Protein AF-A0A382FCF3-F1 (afdb_monomer)

Organism: NCBI:txid408172

Structure (mmCIF, N/CA/C/O backbone):
data_AF-A0A382FCF3-F1
#
_entry.id   AF-A0A382FCF3-F1
#
loop_
_atom_site.group_PDB
_atom_site.id
_atom_site.type_symbol
_atom_site.label_atom_id
_atom_site.label_alt_id
_atom_site.label_comp_id
_atom_site.label_asym_id
_atom_site.label_entity_id
_atom_site.label_seq_id
_atom_site.pdbx_PDB_ins_code
_atom_site.Cartn_x
_atom_site.Cartn_y
_atom_site.Cartn_z
_atom_site.occupancy
_atom_site.B_iso_or_equiv
_atom_site.auth_seq_id
_atom_site.auth_comp_id
_atom_site.auth_asym_id
_atom_site.auth_atom_id
_atom_site.pdbx_PDB_model_num
ATOM 1 N N . MET A 1 1 ? -33.366 6.575 -4.248 1.00 79.56 1 MET A N 1
ATOM 2 C CA . MET A 1 1 ? -32.231 7.517 -4.202 1.00 79.56 1 MET A CA 1
ATOM 3 C C . MET A 1 1 ? -31.057 6.752 -3.617 1.00 79.56 1 MET A C 1
ATOM 5 O O . MET A 1 1 ? -31.204 6.304 -2.487 1.00 79.56 1 MET A O 1
ATOM 9 N N . PRO A 1 2 ? -29.982 6.486 -4.374 1.00 85.69 2 PRO A N 1
ATOM 10 C CA . PRO A 1 2 ? -28.781 5.884 -3.804 1.00 85.69 2 PRO A CA 1
ATOM 11 C C . PRO A 1 2 ? -28.060 6.911 -2.919 1.00 85.69 2 PRO A C 1
ATOM 13 O O . PRO A 1 2 ? -27.990 8.086 -3.274 1.00 85.69 2 PRO A O 1
ATOM 16 N N . ALA A 1 3 ? -27.558 6.468 -1.769 1.00 87.44 3 ALA A N 1
ATOM 17 C CA . ALA A 1 3 ? -26.743 7.254 -0.849 1.00 87.44 3 ALA A CA 1
ATOM 18 C C . ALA A 1 3 ? -25.563 6.392 -0.387 1.00 87.44 3 ALA A C 1
ATOM 20 O O . ALA A 1 3 ? -25.711 5.176 -0.267 1.00 87.44 3 ALA A O 1
ATOM 21 N N . ILE A 1 4 ? -24.413 7.016 -0.138 1.00 87.06 4 ILE A N 1
ATOM 22 C CA . ILE A 1 4 ? -23.194 6.337 0.308 1.00 87.06 4 ILE A CA 1
ATOM 23 C C . ILE A 1 4 ? -22.686 6.976 1.597 1.00 87.06 4 ILE A C 1
ATOM 25 O O . ILE A 1 4 ? -22.702 8.199 1.744 1.00 87.06 4 ILE A O 1
ATOM 29 N N . ILE A 1 5 ? -22.229 6.140 2.526 1.00 87.31 5 ILE A N 1
ATOM 30 C CA . ILE A 1 5 ? -21.481 6.569 3.706 1.00 87.31 5 ILE A CA 1
ATOM 31 C C . ILE A 1 5 ? -20.014 6.268 3.424 1.00 87.31 5 ILE A C 1
ATOM 33 O O . ILE A 1 5 ? -19.604 5.110 3.434 1.00 87.31 5 ILE A O 1
ATOM 37 N N . THR A 1 6 ? -19.240 7.314 3.145 1.00 90.38 6 THR A N 1
ATOM 38 C CA . THR A 1 6 ? -17.832 7.183 2.761 1.00 90.38 6 THR A CA 1
ATOM 39 C C . THR A 1 6 ? -16.968 6.744 3.941 1.00 90.38 6 THR A C 1
ATOM 41 O O . THR A 1 6 ? -17.252 7.067 5.098 1.00 90.38 6 THR A O 1
ATOM 44 N N . ASN A 1 7 ? -15.854 6.067 3.651 1.00 88.06 7 ASN A N 1
ATOM 45 C CA . ASN A 1 7 ? -14.868 5.703 4.672 1.00 88.06 7 ASN A CA 1
ATOM 46 C C . ASN A 1 7 ? -14.329 6.936 5.414 1.00 88.06 7 ASN A C 1
ATOM 48 O O . ASN A 1 7 ? -14.195 6.895 6.633 1.00 88.06 7 ASN A O 1
ATOM 52 N N . GLY A 1 8 ? -14.140 8.061 4.714 1.00 89.81 8 GLY A N 1
ATOM 53 C CA . GLY A 1 8 ? -13.730 9.327 5.333 1.00 89.81 8 GLY A CA 1
ATOM 54 C C . GLY A 1 8 ? -14.728 9.862 6.368 1.00 89.81 8 GLY A C 1
ATOM 55 O O . GLY A 1 8 ? -14.328 10.425 7.382 1.00 89.81 8 GLY A O 1
ATOM 56 N N . PHE A 1 9 ? -16.034 9.646 6.170 1.00 92.31 9 PHE A N 1
ATOM 57 C CA . PHE A 1 9 ? -17.030 10.005 7.183 1.00 92.31 9 PHE A CA 1
ATOM 58 C C . PHE A 1 9 ? -16.973 9.072 8.401 1.00 92.31 9 PHE A C 1
ATOM 60 O O . PHE A 1 9 ? -17.150 9.522 9.534 1.00 92.31 9 PHE A O 1
ATOM 67 N N . ARG A 1 10 ? -16.690 7.777 8.192 1.00 91.50 10 ARG A N 1
ATOM 68 C CA . ARG A 1 10 ? -16.511 6.808 9.287 1.00 91.50 10 ARG A CA 1
ATOM 69 C C . ARG A 1 10 ? -15.300 7.171 10.154 1.00 91.50 10 ARG A C 1
ATOM 71 O O . ARG A 1 10 ? -15.442 7.220 11.374 1.00 91.50 10 ARG A O 1
ATOM 78 N N . THR A 1 11 ? -14.153 7.487 9.545 1.00 91.81 11 THR A N 1
ATOM 79 C CA . THR A 1 11 ? -12.947 7.910 10.281 1.00 91.81 11 THR A CA 1
ATOM 80 C C . THR A 1 11 ? -13.169 9.234 11.007 1.00 91.81 11 THR A C 1
ATOM 82 O O . THR A 1 11 ? -12.885 9.320 12.194 1.00 91.81 11 THR A O 1
ATOM 85 N N . TYR A 1 12 ? -13.810 10.216 10.361 1.00 94.31 12 TYR A N 1
ATOM 86 C CA . TYR A 1 12 ? -14.160 11.491 10.998 1.00 94.31 12 TYR A CA 1
ATOM 87 C C . TYR A 1 12 ? -15.020 11.316 12.262 1.00 94.31 12 TYR A C 1
ATOM 89 O O . TYR A 1 12 ? -14.784 11.957 13.288 1.00 94.31 12 TYR A O 1
ATOM 97 N N . ASN A 1 13 ? -16.018 10.428 12.224 1.00 94.88 13 ASN A N 1
ATOM 98 C CA . ASN A 1 13 ? -16.840 10.145 13.401 1.00 94.88 13 ASN A CA 1
ATOM 99 C C . ASN A 1 13 ? -16.053 9.432 14.504 1.00 94.88 13 ASN A C 1
ATOM 101 O O . ASN A 1 13 ? -16.273 9.723 15.680 1.00 94.88 13 ASN A O 1
ATOM 105 N N . ALA A 1 14 ? -15.140 8.528 14.141 1.00 93.38 14 ALA A N 1
ATOM 106 C CA . ALA A 1 14 ? -14.266 7.876 15.106 1.00 93.38 14 ALA A CA 1
ATOM 107 C C . ALA A 1 14 ? -13.365 8.905 15.811 1.00 93.38 14 ALA A C 1
ATOM 109 O O . ALA A 1 14 ? -13.269 8.880 17.040 1.00 93.38 14 ALA A O 1
ATOM 110 N N . ASP A 1 15 ? -12.753 9.827 15.060 1.00 94.44 15 ASP A N 1
ATOM 111 C CA . ASP A 1 15 ? -11.881 10.878 15.602 1.00 94.44 15 ASP A CA 1
ATOM 112 C C . ASP A 1 15 ? -12.649 11.768 16.587 1.00 94.44 15 ASP A C 1
ATOM 114 O O . ASP A 1 15 ? -12.207 12.013 17.713 1.00 94.44 15 ASP A O 1
ATOM 118 N N . ASN A 1 16 ? -13.858 12.194 16.203 1.00 95.19 16 ASN A N 1
ATOM 119 C CA . ASN A 1 16 ? -14.736 12.973 17.076 1.00 95.19 16 ASN A CA 1
ATOM 120 C C . ASN A 1 16 ? -15.138 12.201 18.338 1.00 95.19 16 ASN A C 1
ATOM 122 O O . ASN A 1 16 ? -15.214 12.787 19.420 1.00 95.19 16 ASN A O 1
ATOM 126 N N . PHE A 1 17 ? -15.395 10.895 18.222 1.00 94.81 17 PHE A N 1
ATOM 127 C CA . PHE A 1 17 ? -15.745 10.069 19.371 1.00 94.81 17 PHE A CA 1
ATOM 128 C C . PHE A 1 17 ? -14.596 10.001 20.380 1.00 94.81 17 PHE A C 1
ATOM 130 O O . PHE A 1 17 ? -14.836 10.249 21.562 1.00 94.81 17 PHE A O 1
ATOM 137 N N . ILE A 1 18 ? -13.353 9.766 19.942 1.00 94.31 18 ILE A N 1
ATOM 138 C CA . ILE A 1 18 ? -12.183 9.810 20.838 1.00 94.31 18 ILE A CA 1
ATOM 139 C C . ILE A 1 18 ? -11.989 11.217 21.409 1.00 94.31 18 ILE A C 1
ATOM 141 O O . ILE A 1 18 ? -11.801 11.368 22.619 1.00 94.31 18 ILE A O 1
ATOM 145 N N . GLY A 1 19 ? -12.117 12.257 20.580 1.00 93.44 19 GLY A N 1
ATOM 146 C CA . GLY A 1 19 ? -12.048 13.650 21.023 1.00 93.44 19 GLY A CA 1
ATOM 147 C C . GLY A 1 19 ? -13.047 13.978 22.138 1.00 93.44 19 GLY A C 1
ATOM 148 O O . GLY A 1 19 ? -12.730 14.737 23.056 1.00 93.44 19 GLY A O 1
ATOM 149 N N . SER A 1 20 ? -14.220 13.340 22.135 1.00 95.81 20 SER A N 1
ATOM 150 C CA . SER A 1 20 ? -15.241 13.545 23.162 1.00 95.81 20 SER A CA 1
ATOM 151 C C . SER A 1 20 ? -14.805 13.112 24.569 1.00 95.81 20 SER A C 1
ATOM 153 O O . SER A 1 20 ? -15.301 13.674 25.542 1.00 95.81 20 SER A O 1
ATOM 155 N N . PHE A 1 21 ? -13.836 12.198 24.720 1.00 95.25 21 PHE A N 1
ATOM 156 C CA . PHE A 1 21 ? -13.295 11.813 26.036 1.00 95.25 21 PHE A CA 1
ATOM 157 C C . PHE A 1 21 ? -12.454 12.923 26.683 1.00 95.25 21 PHE A C 1
ATOM 159 O O . PHE A 1 21 ? -12.237 12.906 27.895 1.00 95.25 21 PHE A O 1
ATOM 166 N N . ALA A 1 22 ? -11.979 13.901 25.903 1.00 92.06 22 ALA A N 1
ATOM 167 C CA . ALA A 1 22 ? -11.265 15.058 26.438 1.00 92.06 22 ALA A CA 1
ATOM 168 C C . ALA A 1 22 ? -12.221 16.107 27.032 1.00 92.06 22 ALA A C 1
ATOM 170 O O . ALA A 1 22 ? -11.854 16.818 27.970 1.00 92.06 22 ALA A O 1
ATOM 171 N N . THR A 1 23 ? -13.448 16.202 26.509 1.00 94.38 23 THR A N 1
ATOM 172 C CA . THR A 1 23 ? -14.439 17.213 26.914 1.00 94.38 23 THR A CA 1
ATOM 173 C C . THR A 1 23 ? -15.508 16.653 27.848 1.00 94.38 23 THR A C 1
ATOM 175 O O . THR A 1 23 ? -15.937 17.335 28.778 1.00 94.38 23 THR A O 1
ATOM 178 N N . ASN A 1 24 ? -15.924 15.406 27.630 1.00 95.50 24 ASN A N 1
ATOM 179 C CA . ASN A 1 24 ? -16.979 14.732 28.375 1.00 95.50 24 ASN A CA 1
ATOM 180 C C . ASN A 1 24 ? -16.386 13.796 29.431 1.00 95.50 24 ASN A C 1
ATOM 182 O O . ASN A 1 24 ? -15.273 13.288 29.303 1.00 95.50 24 ASN A O 1
ATOM 186 N N . LYS A 1 25 ? -17.150 13.534 30.495 1.00 94.75 25 LYS A N 1
ATOM 187 C CA . LYS A 1 25 ? -16.788 12.530 31.500 1.00 94.75 25 LYS A CA 1
ATOM 188 C C . LYS A 1 25 ? -17.480 11.215 31.162 1.00 94.75 25 LYS A C 1
ATOM 190 O O . LYS A 1 25 ? -18.662 11.045 31.438 1.00 94.75 25 LYS A O 1
ATOM 195 N N . MET A 1 26 ? -16.726 10.315 30.541 1.00 95.44 26 MET A N 1
ATOM 196 C CA . MET A 1 26 ? -17.191 8.992 30.127 1.00 95.44 26 MET A CA 1
ATOM 197 C C . MET A 1 26 ? -16.827 7.961 31.198 1.00 95.44 26 MET A C 1
ATOM 199 O O . MET A 1 26 ? -15.659 7.842 31.563 1.00 95.44 26 MET A O 1
ATOM 203 N N . TYR A 1 27 ? -17.806 7.212 31.705 1.00 95.31 27 TYR A N 1
ATOM 204 C CA . TYR A 1 27 ? -17.594 6.215 32.757 1.00 95.31 27 TYR A CA 1
ATOM 205 C C . TYR A 1 27 ? -17.974 4.817 32.273 1.00 95.31 27 TYR A C 1
ATOM 207 O O . TYR A 1 27 ? -19.020 4.642 31.652 1.00 95.31 27 TYR A O 1
ATOM 215 N N . LEU A 1 28 ? -17.160 3.817 32.617 1.00 95.44 28 LEU A N 1
ATOM 216 C CA . LEU A 1 28 ? -17.564 2.412 32.575 1.00 95.44 28 LEU A CA 1
ATOM 217 C C . LEU A 1 28 ? -18.143 2.035 33.935 1.00 95.44 28 LEU A C 1
ATOM 219 O O . LEU A 1 28 ? -17.479 2.210 34.959 1.00 95.44 28 LEU A O 1
ATOM 223 N N . MET A 1 29 ? -19.362 1.513 33.939 1.00 94.81 29 MET A N 1
ATOM 224 C CA . MET A 1 29 ? -20.065 1.109 35.152 1.00 94.81 29 MET A CA 1
ATOM 225 C C . MET A 1 29 ? -20.142 -0.412 35.225 1.00 94.81 29 MET A C 1
ATOM 227 O O . MET A 1 29 ? -20.389 -1.075 34.220 1.00 94.81 29 MET A O 1
ATOM 231 N N . ILE A 1 30 ? -19.948 -0.950 36.425 1.00 94.75 30 ILE A N 1
ATOM 232 C CA . ILE A 1 30 ? -20.275 -2.335 36.758 1.00 94.75 30 ILE A CA 1
ATOM 233 C C . ILE A 1 30 ? -21.343 -2.322 37.844 1.00 94.75 30 ILE A C 1
ATOM 235 O O . ILE A 1 30 ? -21.344 -1.468 38.736 1.00 94.75 30 ILE A O 1
ATOM 239 N N . GLY A 1 31 ? -22.266 -3.265 37.765 1.00 92.31 31 GLY A N 1
ATOM 240 C CA . GLY A 1 31 ? -23.407 -3.333 38.660 1.00 92.31 31 GLY A CA 1
ATOM 241 C C . GLY A 1 31 ? -23.976 -4.734 38.729 1.00 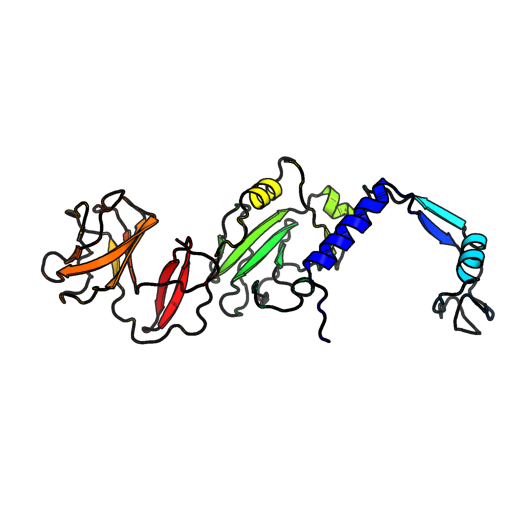92.31 31 GLY A C 1
ATOM 242 O O . GLY A 1 31 ? -23.376 -5.670 38.201 1.00 92.31 31 GLY A O 1
ATOM 243 N N . LYS A 1 32 ? -25.144 -4.831 39.362 1.00 87.75 32 LYS A N 1
ATOM 244 C CA . LYS A 1 32 ? -25.901 -6.061 39.588 1.00 87.75 32 LYS A CA 1
ATOM 245 C C . LYS A 1 32 ? -25.119 -7.090 40.416 1.00 87.75 32 LYS A C 1
ATOM 247 O O . LYS A 1 32 ? -24.421 -7.950 39.892 1.00 87.75 32 LYS A O 1
ATOM 252 N N . ALA A 1 33 ? -25.271 -6.987 41.737 1.00 89.19 33 ALA A N 1
ATOM 253 C CA . ALA A 1 33 ? -24.687 -7.928 42.699 1.00 89.19 33 ALA A CA 1
ATOM 254 C C . ALA A 1 33 ? -25.541 -9.192 42.894 1.00 89.19 33 ALA A C 1
ATOM 256 O O . ALA A 1 33 ? -25.017 -10.234 43.284 1.00 89.19 33 ALA A O 1
ATOM 257 N N . ASP A 1 34 ? -26.846 -9.094 42.639 1.00 89.00 34 ASP A N 1
ATOM 258 C CA . ASP A 1 34 ? -27.792 -10.182 42.861 1.00 89.00 34 ASP A CA 1
ATOM 259 C C . ASP A 1 34 ? -27.886 -11.117 41.656 1.00 89.00 34 ASP A C 1
ATOM 261 O O . ASP A 1 34 ? -27.832 -10.676 40.499 1.00 89.00 34 ASP A O 1
ATOM 265 N N . ALA A 1 35 ? -28.127 -12.397 41.949 1.00 89.12 35 ALA A N 1
ATOM 266 C CA . ALA A 1 35 ? -28.317 -13.445 40.955 1.00 89.12 35 ALA A CA 1
ATOM 267 C C . ALA A 1 35 ? -29.358 -13.057 39.895 1.00 89.12 35 ALA A C 1
ATOM 269 O O . ALA A 1 35 ? -30.363 -12.379 40.151 1.00 89.12 35 ALA A O 1
ATOM 270 N N . TRP A 1 36 ? -29.123 -13.509 38.672 1.00 88.44 36 TRP A N 1
ATOM 271 C CA . TRP A 1 36 ? -30.087 -13.403 37.592 1.00 88.44 36 TRP A CA 1
ATOM 272 C C . TRP A 1 36 ? -31.285 -14.294 37.927 1.00 88.44 36 TRP A C 1
ATOM 274 O O . TRP A 1 36 ? -31.162 -15.512 38.029 1.00 88.44 36 TRP A O 1
ATOM 284 N N . SER A 1 37 ? -32.442 -13.683 38.173 1.00 85.38 37 SER A N 1
ATOM 285 C CA . SER A 1 37 ? -33.673 -14.407 38.482 1.00 85.38 37 SER A CA 1
ATOM 286 C C . SER A 1 37 ? -34.895 -13.520 38.259 1.00 85.38 37 SER A C 1
ATOM 288 O O . SER A 1 37 ? -34.808 -12.299 38.370 1.00 85.38 37 SER A O 1
ATOM 290 N N . GLY A 1 38 ? -36.036 -14.149 37.964 1.00 79.50 38 GLY A N 1
ATOM 291 C CA . GLY A 1 38 ? -37.313 -13.461 37.766 1.00 79.50 38 GLY A CA 1
ATOM 292 C C . GLY A 1 38 ? -37.386 -12.617 36.488 1.00 79.50 38 GLY A C 1
ATOM 293 O O . GLY A 1 38 ? -36.382 -12.279 35.868 1.00 79.50 38 GLY A O 1
ATOM 294 N N . ALA A 1 39 ? -38.604 -12.283 36.068 1.00 74.75 39 ALA A N 1
ATOM 295 C CA . ALA A 1 39 ? -38.810 -11.402 34.924 1.00 74.75 39 ALA A CA 1
ATOM 296 C C . ALA A 1 39 ? -38.540 -9.940 35.327 1.00 74.75 39 ALA A C 1
ATOM 298 O O . ALA A 1 39 ? -39.319 -9.366 36.089 1.00 74.75 39 ALA A O 1
ATOM 299 N N . SER A 1 40 ? -37.494 -9.317 34.778 1.00 76.31 40 SER A N 1
ATOM 300 C CA . SER A 1 40 ? -37.265 -7.867 34.911 1.00 76.31 40 SER A CA 1
ATOM 301 C C . SER A 1 40 ? -37.842 -7.126 33.707 1.00 76.31 40 SER A C 1
ATOM 303 O O . SER A 1 40 ? -37.137 -6.783 32.752 1.00 76.31 40 SER A O 1
ATOM 305 N N . LEU A 1 41 ? -39.157 -6.891 33.752 1.00 76.00 41 LEU A N 1
ATOM 306 C CA . LEU A 1 41 ? -39.873 -6.133 32.725 1.00 76.00 41 LEU A CA 1
ATOM 307 C C . LEU A 1 41 ? -39.251 -4.738 32.564 1.00 76.00 41 LEU A C 1
ATOM 309 O O . LEU A 1 41 ? -39.146 -3.979 33.524 1.00 76.00 41 LEU A O 1
ATOM 313 N N . GLY A 1 42 ? -38.853 -4.403 31.336 1.00 81.94 42 GLY A N 1
ATOM 314 C CA . GLY A 1 42 ? -38.251 -3.111 30.998 1.00 81.94 42 GLY A CA 1
ATOM 315 C C . GLY A 1 42 ? -36.722 -3.094 30.981 1.00 81.94 42 GLY A C 1
ATOM 316 O O . GLY A 1 42 ? -36.157 -2.122 30.495 1.00 81.94 42 GLY A O 1
ATOM 317 N N . GLN A 1 43 ? -36.055 -4.155 31.435 1.00 84.56 43 GLN A N 1
ATOM 318 C CA . GLN A 1 43 ? -34.593 -4.271 31.400 1.00 84.56 43 GLN A CA 1
ATOM 319 C C . GLN A 1 43 ? -34.123 -5.373 30.446 1.00 84.56 43 GLN A C 1
ATOM 321 O O . GLN A 1 43 ? -33.130 -5.199 29.739 1.00 84.56 43 GLN A O 1
ATOM 326 N N . TYR A 1 44 ? -34.876 -6.476 30.391 1.00 87.56 44 TYR A N 1
ATOM 327 C CA . TYR A 1 44 ? -34.550 -7.664 29.608 1.00 87.56 44 TYR A CA 1
ATOM 328 C C . TYR A 1 44 ? -35.771 -8.211 28.865 1.00 87.56 44 TYR A C 1
ATOM 330 O O . TYR A 1 44 ? -36.911 -8.013 29.292 1.00 87.56 44 TYR A O 1
ATOM 338 N N . THR A 1 45 ? -35.534 -8.926 27.765 1.00 83.56 45 THR A N 1
ATOM 339 C CA . THR A 1 45 ? -36.582 -9.660 27.033 1.00 83.56 45 THR A CA 1
ATOM 340 C C . THR A 1 45 ? -37.066 -10.917 27.761 1.00 83.56 45 THR A C 1
ATOM 342 O O . THR A 1 45 ? -38.203 -11.351 27.580 1.00 83.56 45 THR A O 1
ATOM 345 N N . GLU A 1 46 ? -36.204 -11.533 28.562 1.00 82.69 46 GLU A N 1
ATOM 346 C CA . GLU A 1 46 ? -36.384 -12.871 29.102 1.00 82.69 46 GLU A CA 1
ATOM 347 C C . GLU A 1 46 ? -37.172 -12.858 30.420 1.00 82.69 46 GLU A C 1
ATOM 349 O O . GLU A 1 46 ? -36.867 -12.118 31.354 1.00 82.69 46 GLU A O 1
ATOM 354 N N . GLY A 1 47 ? -38.171 -13.740 30.534 1.00 81.19 47 GLY A N 1
ATOM 355 C CA . GLY A 1 47 ? -38.999 -13.861 31.742 1.00 81.19 47 GLY A CA 1
ATOM 356 C C . GLY A 1 47 ? -38.408 -14.739 32.855 1.00 81.19 47 GLY A C 1
ATOM 357 O O . GLY A 1 47 ? -38.976 -14.814 33.941 1.00 81.19 47 GLY A O 1
ATOM 358 N N . SER A 1 48 ? -37.307 -15.445 32.585 1.00 86.31 48 SER A N 1
ATOM 359 C CA . SER A 1 48 ? -36.658 -16.361 33.541 1.00 86.31 48 SER A CA 1
ATOM 360 C C . SER A 1 48 ? -35.135 -16.462 33.318 1.00 86.31 48 SER A C 1
ATOM 362 O O . SER A 1 48 ? -34.625 -17.540 33.018 1.00 86.31 48 SER A O 1
ATOM 364 N N . PRO A 1 49 ? -34.396 -15.340 33.420 1.00 88.69 49 PRO A N 1
ATOM 365 C CA . PRO A 1 49 ? -32.938 -15.335 33.331 1.00 88.69 49 PRO A CA 1
ATOM 366 C C . PRO A 1 49 ? -32.286 -16.131 34.470 1.00 88.69 49 PRO A C 1
ATOM 368 O O . P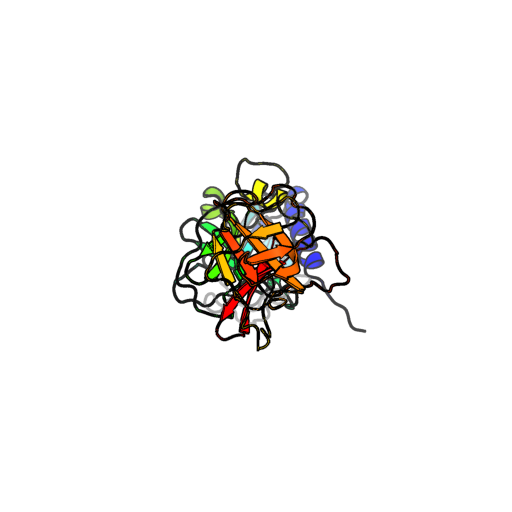RO A 1 49 ? -32.887 -16.325 35.528 1.00 88.69 49 PRO A O 1
ATOM 371 N N . SER A 1 50 ? -31.041 -16.566 34.253 1.00 89.88 50 SER A N 1
ATOM 372 C CA . SER A 1 50 ? -30.211 -17.231 35.267 1.00 89.88 50 SER A CA 1
ATOM 373 C C . SER A 1 50 ? -28.731 -16.901 35.085 1.00 89.88 50 SER A C 1
ATOM 375 O O . SER A 1 50 ? -28.324 -16.456 34.016 1.00 89.88 50 SER A O 1
ATOM 377 N N . ASP A 1 51 ? -27.899 -17.191 36.086 1.00 89.75 51 ASP A N 1
ATOM 378 C CA . ASP A 1 51 ? -26.443 -16.980 36.003 1.00 89.75 51 ASP A CA 1
ATOM 379 C C . ASP A 1 51 ? -25.772 -17.847 34.918 1.00 89.75 51 ASP A C 1
ATOM 381 O O . ASP A 1 51 ? -24.631 -17.608 34.531 1.00 89.75 51 ASP A O 1
ATOM 385 N N . THR A 1 52 ? -26.489 -18.850 34.401 1.00 91.25 52 THR A N 1
ATOM 386 C CA . THR A 1 52 ? -26.055 -19.702 33.280 1.00 91.25 52 THR A CA 1
ATOM 387 C C . THR A 1 52 ? -26.688 -19.322 31.940 1.00 91.25 52 THR A C 1
ATOM 389 O O . THR A 1 52 ? -26.278 -19.826 30.899 1.00 91.25 52 THR A O 1
ATOM 392 N N . ALA A 1 53 ? -27.682 -18.434 31.958 1.00 88.88 53 ALA A N 1
ATOM 393 C CA . ALA A 1 53 ? -28.404 -17.941 30.794 1.00 88.88 53 ALA A CA 1
ATOM 394 C C . ALA A 1 53 ? -28.647 -16.440 30.986 1.00 88.88 53 ALA A C 1
ATOM 396 O O . ALA A 1 53 ? -29.714 -16.016 31.444 1.00 88.88 53 ALA A O 1
ATOM 397 N N . ILE A 1 54 ? -27.599 -15.665 30.699 1.00 87.38 54 ILE A N 1
ATOM 398 C CA . ILE A 1 54 ? -27.591 -14.214 30.876 1.00 87.38 54 ILE A CA 1
ATOM 399 C C . ILE A 1 54 ? -28.575 -13.591 29.876 1.00 87.38 54 ILE A C 1
ATOM 401 O O . ILE A 1 54 ? -28.498 -13.910 28.688 1.00 87.38 54 ILE A O 1
ATOM 405 N N . PRO A 1 55 ? -29.504 -12.736 30.332 1.00 89.44 55 PRO A N 1
ATOM 406 C CA . PRO A 1 55 ? -30.516 -12.153 29.466 1.00 89.44 55 PRO A CA 1
ATOM 407 C C . PRO A 1 55 ? -29.956 -11.078 28.535 1.00 89.44 55 PRO A C 1
ATOM 409 O O . PRO A 1 55 ? -28.945 -10.433 28.824 1.00 89.44 55 PRO A O 1
ATOM 412 N N . THR A 1 56 ? -30.682 -10.829 27.450 1.00 90.25 56 THR A N 1
ATOM 413 C CA . THR A 1 56 ? -30.376 -9.785 26.474 1.00 90.25 56 THR A CA 1
ATOM 414 C C . THR A 1 56 ? -30.944 -8.441 26.944 1.00 90.25 56 THR A C 1
ATOM 416 O O . THR A 1 56 ? -32.156 -8.334 27.166 1.00 90.25 56 THR A O 1
ATOM 419 N N . PRO A 1 57 ? -30.115 -7.391 27.102 1.00 90.75 57 PRO A N 1
ATOM 420 C CA . PRO A 1 57 ? -30.602 -6.060 27.448 1.00 90.75 57 PRO A CA 1
ATOM 421 C C . PRO A 1 57 ? -31.540 -5.495 26.379 1.00 90.75 57 PRO A C 1
ATOM 423 O O . PRO A 1 57 ? -31.305 -5.664 25.183 1.00 90.75 57 PRO A O 1
ATOM 426 N N . ILE A 1 58 ? -32.564 -4.765 26.815 1.00 90.75 58 ILE A N 1
ATOM 427 C CA . ILE A 1 58 ? -33.421 -3.960 25.937 1.00 90.75 58 ILE A CA 1
ATOM 428 C C . ILE A 1 58 ? -33.250 -2.471 26.219 1.00 90.75 58 ILE A C 1
ATOM 430 O O . ILE A 1 58 ? -33.026 -2.057 27.356 1.00 90.75 58 ILE A O 1
ATOM 434 N N . ASP A 1 59 ? -33.393 -1.661 25.172 1.00 92.12 59 ASP A N 1
ATOM 435 C CA . ASP A 1 59 ? -33.375 -0.205 25.276 1.00 92.12 59 ASP A CA 1
ATOM 436 C C . ASP A 1 59 ? -34.792 0.314 25.551 1.00 92.12 59 ASP A C 1
ATOM 438 O O . ASP A 1 59 ? -35.652 0.360 24.668 1.00 92.12 59 ASP A O 1
ATOM 442 N N . THR A 1 60 ? -35.062 0.643 26.813 1.00 94.12 60 THR A N 1
ATOM 443 C CA . THR A 1 60 ? -36.323 1.251 27.245 1.00 94.12 60 THR A CA 1
ATOM 444 C C . THR A 1 60 ? -36.049 2.497 28.072 1.00 94.12 60 THR A C 1
ATOM 446 O O . THR A 1 60 ? -34.977 2.665 28.648 1.00 94.12 60 THR A O 1
ATOM 449 N N . THR A 1 61 ? -37.059 3.350 28.233 1.00 94.31 61 THR A N 1
ATOM 450 C CA . THR A 1 61 ? -36.938 4.549 29.071 1.00 94.31 61 THR A CA 1
ATOM 451 C C . THR A 1 61 ? -36.724 4.244 30.556 1.00 94.31 61 THR A C 1
ATOM 453 O O . THR A 1 61 ? -36.254 5.120 31.275 1.00 94.31 61 THR A O 1
ATOM 456 N N . VAL A 1 62 ? -37.039 3.031 31.034 1.00 93.12 62 VAL A N 1
ATOM 457 C CA . VAL A 1 62 ? -36.835 2.634 32.438 1.00 93.12 62 VAL A CA 1
ATOM 458 C C . VAL A 1 62 ? -35.477 1.961 32.675 1.00 93.12 62 VAL A C 1
ATOM 460 O O . VAL A 1 62 ? -34.929 2.081 33.771 1.00 93.12 62 VAL A O 1
ATOM 463 N N . ALA A 1 63 ? -34.894 1.315 31.657 1.00 91.56 63 ALA A N 1
ATOM 464 C CA . ALA A 1 63 ? -33.659 0.540 31.794 1.00 91.56 63 ALA A CA 1
ATOM 465 C C . ALA A 1 63 ? -32.480 1.339 32.395 1.00 91.56 63 ALA A C 1
ATOM 467 O O . ALA A 1 63 ? -31.859 0.833 33.331 1.00 91.56 63 ALA A O 1
ATOM 468 N N . PRO A 1 64 ? -32.184 2.591 31.974 1.00 91.44 64 PRO A N 1
ATOM 469 C CA . PRO A 1 64 ? -31.080 3.358 32.555 1.00 91.44 64 PRO A CA 1
ATOM 470 C C . PRO A 1 64 ? -31.234 3.617 34.059 1.00 91.44 64 PRO A C 1
ATOM 472 O O . PRO A 1 64 ? -30.248 3.585 34.789 1.00 91.44 64 PRO A O 1
ATOM 475 N N . PHE A 1 65 ? -32.460 3.844 34.547 1.00 92.12 65 PHE A N 1
ATOM 476 C CA . PHE A 1 65 ? -32.709 4.078 35.974 1.00 92.12 65 PHE A CA 1
ATOM 477 C C . PHE A 1 65 ? -32.454 2.820 36.805 1.00 92.12 65 PHE A C 1
ATOM 479 O O . PHE A 1 65 ? -31.848 2.910 37.870 1.00 92.12 65 PHE A O 1
ATOM 486 N N . ILE A 1 66 ? -32.870 1.656 36.296 1.00 90.75 66 ILE A N 1
ATOM 487 C CA . ILE A 1 66 ? -32.612 0.361 36.938 1.00 90.75 66 ILE A CA 1
ATOM 488 C C . ILE A 1 66 ? -31.102 0.089 36.964 1.00 90.75 66 ILE A C 1
ATOM 490 O O . ILE A 1 66 ? -30.546 -0.168 38.027 1.00 90.75 66 ILE A O 1
ATOM 494 N N . HIS A 1 67 ? -30.411 0.249 35.829 1.00 90.50 67 HIS A N 1
ATOM 495 C CA . HIS A 1 67 ? -28.959 0.051 35.743 1.00 90.50 67 HIS A CA 1
ATOM 496 C C . HIS A 1 67 ? -28.164 0.965 36.682 1.00 90.50 67 HIS A C 1
ATOM 498 O O . HIS A 1 67 ? -27.188 0.520 37.282 1.00 90.50 67 HIS A O 1
ATOM 504 N N . HIS A 1 68 ? -28.572 2.228 36.835 1.00 91.75 68 HIS A N 1
ATOM 505 C CA . HIS A 1 68 ? -27.921 3.149 37.767 1.00 91.75 68 HIS A CA 1
ATOM 506 C C . HIS A 1 68 ? -28.199 2.812 39.233 1.00 91.75 68 HIS A C 1
ATOM 508 O O . HIS A 1 68 ? -27.324 3.028 40.068 1.00 91.75 68 HIS A O 1
ATOM 514 N N . ASN A 1 69 ? -29.382 2.284 39.555 1.00 91.50 69 ASN A N 1
ATOM 515 C CA . ASN A 1 69 ? -29.697 1.837 40.910 1.00 91.50 69 ASN A CA 1
ATOM 516 C C . ASN A 1 69 ? -28.892 0.586 41.301 1.00 91.50 69 ASN A C 1
ATOM 518 O O . ASN A 1 69 ? -28.459 0.469 42.443 1.00 91.50 69 ASN A O 1
ATOM 522 N N . ASP A 1 70 ? -28.641 -0.303 40.338 1.00 91.38 70 ASP A N 1
ATOM 523 C CA . ASP A 1 70 ? -27.865 -1.534 40.532 1.00 91.38 70 ASP A CA 1
ATOM 524 C C . ASP A 1 70 ? -26.345 -1.321 40.412 1.00 91.38 70 ASP A C 1
ATOM 526 O O . ASP A 1 70 ? -25.568 -2.272 40.544 1.00 91.38 70 ASP A O 1
ATOM 530 N N . MET A 1 71 ? -25.895 -0.099 40.121 1.00 92.75 71 MET A N 1
ATOM 531 C CA . MET A 1 71 ? -24.481 0.214 39.942 1.00 92.75 71 MET A CA 1
ATOM 532 C C . MET A 1 71 ? -23.710 0.038 41.255 1.00 92.75 71 MET A C 1
ATOM 534 O O . MET A 1 71 ? -24.042 0.623 42.282 1.00 92.75 71 MET A O 1
ATOM 538 N N . ILE A 1 72 ? -22.616 -0.719 41.195 1.00 95.62 72 ILE A N 1
ATOM 539 C CA . ILE A 1 72 ? -21.717 -0.962 42.331 1.00 95.62 72 ILE A CA 1
ATOM 540 C C . ILE A 1 72 ? -20.506 -0.034 42.252 1.00 95.62 72 ILE A C 1
ATOM 542 O O . ILE A 1 72 ? -20.060 0.511 43.259 1.00 95.62 72 ILE A O 1
ATOM 546 N N . ALA A 1 73 ? -19.953 0.141 41.050 1.00 96.12 73 ALA A N 1
ATOM 547 C CA . ALA A 1 73 ? -18.790 0.983 40.828 1.00 96.12 73 ALA A CA 1
ATOM 548 C C . ALA A 1 73 ? -18.807 1.600 39.429 1.00 96.12 73 ALA A C 1
ATOM 550 O O . ALA A 1 73 ? -19.290 1.000 38.469 1.00 96.12 73 ALA A O 1
ATOM 551 N N . ALA A 1 74 ? -18.207 2.783 39.319 1.00 96.31 74 ALA A N 1
ATOM 552 C CA . ALA A 1 74 ? -17.960 3.464 38.059 1.00 96.31 74 ALA A CA 1
ATOM 553 C C . ALA A 1 74 ? -16.488 3.864 37.971 1.00 96.31 74 ALA A C 1
ATOM 555 O O . ALA A 1 74 ? -15.918 4.388 38.931 1.00 96.31 74 ALA A O 1
ATOM 556 N N . LYS A 1 75 ? -15.875 3.653 36.806 1.00 96.94 75 LYS A N 1
ATOM 557 C CA . LYS A 1 75 ? -14.513 4.098 36.511 1.00 96.94 75 LYS A CA 1
ATOM 558 C C . LYS A 1 75 ? -14.546 5.135 35.399 1.00 96.94 75 LYS A C 1
ATOM 560 O O . LYS A 1 75 ? -15.045 4.854 34.313 1.00 96.94 75 LYS A O 1
ATOM 565 N N . LEU A 1 76 ? -14.003 6.322 35.677 1.00 96.19 76 LEU A N 1
ATOM 566 C CA . LEU A 1 76 ? -13.775 7.339 34.652 1.00 96.19 76 LEU A CA 1
ATOM 567 C C . LEU A 1 76 ? -12.763 6.796 33.639 1.00 96.19 76 LEU A C 1
ATOM 569 O O . LEU A 1 76 ? -11.685 6.345 34.031 1.00 96.19 76 LEU A O 1
ATOM 573 N N . ILE A 1 77 ? -13.108 6.862 32.360 1.00 96.44 77 ILE A N 1
ATOM 574 C CA . ILE A 1 77 ? -12.224 6.504 31.256 1.00 96.44 77 ILE A CA 1
ATOM 575 C C . ILE A 1 77 ? -11.480 7.772 30.839 1.00 96.44 77 ILE A C 1
ATOM 577 O O . ILE A 1 77 ? -12.097 8.752 30.418 1.00 96.44 77 ILE A O 1
ATOM 581 N N . SER A 1 78 ? -10.157 7.772 30.996 1.00 94.44 78 SER A N 1
ATOM 582 C CA . SER A 1 78 ? -9.319 8.873 30.520 1.00 94.44 78 SER A CA 1
ATOM 583 C C . SER A 1 78 ? -9.179 8.810 29.001 1.00 94.44 78 SER A C 1
ATOM 585 O O . SER A 1 78 ? -9.130 7.723 28.432 1.00 94.44 78 SER A O 1
ATOM 587 N N . VAL A 1 79 ? -9.000 9.959 28.341 1.00 92.31 79 VAL A N 1
ATOM 588 C CA . VAL A 1 79 ? -8.616 10.002 26.915 1.00 92.31 79 VAL A CA 1
ATOM 589 C C . VAL A 1 79 ? -7.314 9.235 26.655 1.00 92.31 79 VAL A C 1
ATOM 591 O O . VAL A 1 79 ? -7.135 8.648 25.597 1.00 92.31 79 VAL A O 1
ATOM 594 N N . SER A 1 80 ? -6.428 9.160 27.653 1.00 92.06 80 SER A N 1
ATOM 595 C CA . SER A 1 80 ? -5.199 8.371 27.574 1.00 92.06 80 SER A CA 1
ATOM 596 C C . SER A 1 80 ? -5.432 6.862 27.583 1.00 92.06 80 SER A C 1
ATOM 598 O O . SER A 1 80 ? -4.460 6.140 27.398 1.00 92.06 80 SER A O 1
ATOM 600 N N . ASP A 1 81 ? -6.650 6.389 27.877 1.00 93.69 81 ASP A N 1
ATOM 601 C CA . ASP A 1 81 ? -7.053 4.976 27.955 1.00 93.69 81 ASP A CA 1
ATOM 602 C C . ASP A 1 81 ? -7.885 4.520 26.744 1.00 93.69 81 ASP A C 1
ATOM 604 O O . ASP A 1 81 ? -8.425 3.414 26.752 1.00 93.69 81 ASP A O 1
ATOM 608 N N . VAL A 1 82 ? -7.986 5.356 25.709 1.00 94.25 82 VAL A N 1
ATOM 609 C CA . VAL A 1 82 ? -8.729 5.078 24.476 1.00 94.25 82 VAL A CA 1
ATOM 610 C C . VAL A 1 82 ? -7.784 5.227 23.286 1.00 94.25 82 VAL A C 1
ATOM 612 O O . VAL A 1 82 ? -6.941 6.121 23.260 1.00 94.25 82 VAL A O 1
ATOM 615 N N . SER A 1 83 ? -7.911 4.344 22.297 1.00 94.62 83 SER A N 1
ATOM 616 C CA . SER A 1 83 ? -7.111 4.372 21.072 1.00 94.62 83 SER A CA 1
ATOM 617 C C . SER A 1 83 ? -7.948 3.914 19.880 1.00 94.62 83 SER A C 1
ATOM 619 O O . SER A 1 83 ? -8.882 3.125 20.048 1.00 94.62 83 SER A O 1
ATOM 621 N N . HIS A 1 84 ? -7.614 4.395 18.682 1.00 95.25 84 HIS A N 1
ATOM 622 C CA . HIS A 1 84 ? -8.118 3.780 17.460 1.00 95.25 84 HIS A CA 1
ATOM 623 C C . HIS A 1 84 ? -7.447 2.429 17.274 1.00 95.25 84 HIS A C 1
ATOM 625 O O . HIS A 1 84 ? -6.261 2.269 17.559 1.00 95.25 84 HIS A O 1
ATOM 631 N N . VAL A 1 85 ? -8.195 1.462 16.756 1.00 94.94 85 VAL A N 1
ATOM 632 C CA . VAL A 1 85 ? -7.668 0.134 16.465 1.00 94.94 85 VAL A CA 1
ATOM 633 C C . VAL A 1 85 ? -8.075 -0.314 15.072 1.00 94.94 85 VAL A C 1
ATOM 635 O O . VAL A 1 85 ? -9.133 0.058 14.569 1.00 94.94 85 VAL A O 1
ATOM 638 N N . VAL A 1 86 ? -7.230 -1.142 14.472 1.00 94.44 86 VAL A N 1
ATOM 639 C CA . VAL A 1 86 ? -7.535 -1.905 13.260 1.00 94.44 86 VAL A CA 1
ATOM 640 C C . VAL A 1 86 ? -7.402 -3.390 13.560 1.00 94.44 86 VAL A C 1
ATOM 642 O O . VAL A 1 86 ? -6.762 -3.782 14.542 1.00 94.44 86 VAL A O 1
ATOM 645 N N . LYS A 1 87 ? -8.031 -4.225 12.730 1.00 95.69 87 LYS A N 1
ATOM 646 C CA . LYS A 1 87 ? -7.960 -5.676 12.884 1.00 95.69 87 LYS A CA 1
ATOM 647 C C . LYS A 1 87 ? -6.502 -6.133 12.868 1.00 95.69 87 LYS A C 1
ATOM 649 O O . LYS A 1 87 ? -5.734 -5.745 11.994 1.00 95.69 87 LYS A O 1
ATOM 654 N N . ARG A 1 88 ? -6.126 -6.983 13.815 1.00 96.38 88 ARG A N 1
ATOM 655 C CA . ARG A 1 88 ? -4.804 -7.596 13.869 1.00 96.38 88 ARG A CA 1
ATOM 656 C C . ARG A 1 88 ? -4.677 -8.668 12.792 1.00 96.38 88 ARG A C 1
ATOM 658 O O . ARG A 1 88 ? -5.519 -9.558 12.682 1.00 96.38 88 ARG A O 1
ATOM 665 N N . VAL A 1 89 ? -3.597 -8.591 12.024 1.00 97.31 89 VAL A N 1
ATOM 666 C CA . VAL A 1 89 ? -3.242 -9.574 11.000 1.00 97.31 89 VAL A CA 1
ATOM 667 C C . VAL A 1 89 ? -1.755 -9.852 11.137 1.00 97.31 89 VAL A C 1
ATOM 669 O O . VAL A 1 89 ? -0.937 -9.018 10.766 1.00 97.31 89 VAL A O 1
ATOM 672 N N . ASP A 1 90 ? -1.394 -11.000 11.697 1.00 97.94 90 ASP A N 1
ATOM 673 C CA . ASP A 1 90 ? 0.013 -11.346 11.899 1.00 97.94 90 ASP A CA 1
ATOM 674 C C . ASP A 1 90 ? 0.621 -11.919 10.612 1.00 97.94 90 ASP A C 1
ATOM 676 O O . ASP A 1 90 ? 0.015 -12.744 9.916 1.00 97.94 90 ASP A O 1
ATOM 680 N N . TRP A 1 91 ? 1.846 -11.501 10.290 1.00 98.31 91 TRP A N 1
ATOM 681 C CA . TRP A 1 91 ? 2.571 -12.0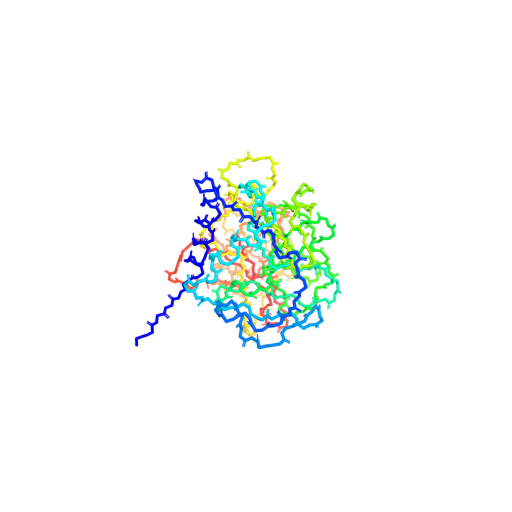81 9.167 1.00 98.31 91 TRP A CA 1
ATOM 682 C C . TRP A 1 91 ? 2.971 -13.534 9.470 1.00 98.31 91 TRP A C 1
ATOM 684 O O . TRP A 1 91 ? 3.534 -13.838 10.519 1.00 98.31 91 TRP A O 1
ATOM 694 N N . THR A 1 92 ? 2.717 -14.431 8.523 1.00 98.00 92 THR A N 1
ATOM 695 C CA . THR A 1 92 ? 2.992 -15.866 8.573 1.00 98.00 92 THR A CA 1
ATOM 696 C C . THR A 1 92 ? 3.423 -16.326 7.182 1.00 98.00 92 THR A C 1
ATOM 698 O O . THR A 1 92 ? 2.696 -16.139 6.203 1.00 98.00 92 THR A O 1
ATOM 701 N N . SER A 1 93 ? 4.595 -16.959 7.089 1.00 97.88 93 SER A N 1
ATOM 702 C CA . SER A 1 93 ? 5.121 -17.493 5.826 1.00 97.88 93 SER A CA 1
ATOM 703 C C . SER A 1 93 ? 4.155 -18.505 5.198 1.00 97.88 93 SER A C 1
ATOM 705 O O . SER A 1 93 ? 3.550 -19.315 5.898 1.00 97.88 93 SER A O 1
ATOM 707 N N . GLY A 1 94 ? 4.024 -18.470 3.875 1.00 97.44 94 GLY A N 1
ATOM 708 C CA . GLY A 1 94 ? 3.111 -19.311 3.103 1.00 97.44 94 GLY A CA 1
ATOM 709 C C . GLY A 1 94 ? 1.678 -18.775 3.008 1.00 97.44 94 GLY A C 1
ATOM 710 O O . GLY A 1 94 ? 0.839 -19.429 2.392 1.00 97.44 94 GLY A O 1
ATOM 711 N N . THR A 1 95 ? 1.390 -17.599 3.574 1.00 97.44 95 THR A N 1
ATOM 712 C CA . THR A 1 95 ? 0.059 -16.972 3.524 1.00 97.44 95 THR A CA 1
ATOM 713 C C . THR A 1 95 ? -0.056 -16.040 2.319 1.00 97.44 95 THR A C 1
ATOM 715 O O . THR A 1 95 ? 0.886 -15.319 1.988 1.00 97.44 95 THR A O 1
ATOM 718 N N . VAL A 1 96 ? -1.218 -16.038 1.663 1.00 97.50 96 VAL A N 1
ATOM 719 C CA . VAL A 1 96 ? -1.558 -15.039 0.641 1.00 97.50 96 VAL A CA 1
ATOM 720 C C . VAL A 1 96 ? -2.161 -13.826 1.340 1.00 97.50 96 VAL A C 1
ATOM 722 O O . VAL A 1 96 ? -3.157 -13.962 2.050 1.00 97.50 96 VAL A O 1
ATOM 725 N N . TYR A 1 97 ? -1.566 -12.652 1.135 1.00 96.44 97 TYR A N 1
ATOM 726 C CA . TYR A 1 97 ? -2.088 -11.390 1.659 1.00 96.44 97 TYR A CA 1
ATOM 727 C C . TYR A 1 97 ? -2.792 -10.595 0.563 1.00 96.44 97 TYR A C 1
ATOM 729 O O . TYR A 1 97 ? -2.415 -10.657 -0.610 1.00 96.44 97 TYR A O 1
ATOM 737 N N . SER A 1 98 ? -3.819 -9.841 0.947 1.00 94.75 98 SER A N 1
ATOM 738 C CA . SER A 1 98 ? -4.507 -8.940 0.026 1.00 94.75 98 SER A CA 1
ATOM 739 C C . SER A 1 98 ? -3.601 -7.766 -0.331 1.00 94.75 98 SER A C 1
ATOM 741 O O . SER A 1 98 ? -2.985 -7.160 0.543 1.00 94.75 98 SER A O 1
ATOM 743 N N . GLU A 1 99 ? -3.532 -7.441 -1.613 1.00 94.62 99 GLU A N 1
ATOM 744 C CA . GLU A 1 99 ? -2.912 -6.214 -2.102 1.00 94.62 99 GLU A CA 1
ATOM 745 C C . GLU A 1 99 ? -3.832 -5.023 -1.826 1.00 94.62 99 GLU A C 1
ATOM 747 O O . GLU A 1 99 ? -5.058 -5.145 -1.873 1.00 94.62 99 GLU A O 1
ATOM 752 N N . TYR A 1 100 ? -3.248 -3.868 -1.506 1.00 94.62 100 TYR A N 1
ATOM 753 C CA . TYR A 1 100 ? -4.017 -2.634 -1.457 1.00 94.62 100 TYR A CA 1
ATOM 754 C C . TYR A 1 100 ? -4.461 -2.247 -2.865 1.00 94.62 100 TYR A C 1
ATOM 756 O O . TYR A 1 100 ? -3.633 -1.913 -3.709 1.00 94.62 100 TYR A O 1
ATOM 764 N N . ASP A 1 101 ? -5.769 -2.186 -3.074 1.00 91.81 101 ASP A N 1
ATOM 765 C CA . ASP A 1 101 ? -6.361 -1.735 -4.326 1.00 91.81 101 ASP A CA 1
ATOM 766 C C . ASP A 1 101 ? -7.333 -0.584 -4.043 1.00 91.81 101 ASP A C 1
ATOM 768 O O . ASP A 1 101 ? -8.238 -0.684 -3.214 1.00 91.81 101 ASP A O 1
ATOM 772 N N . HIS A 1 102 ? -7.099 0.545 -4.711 1.00 87.88 102 HIS A 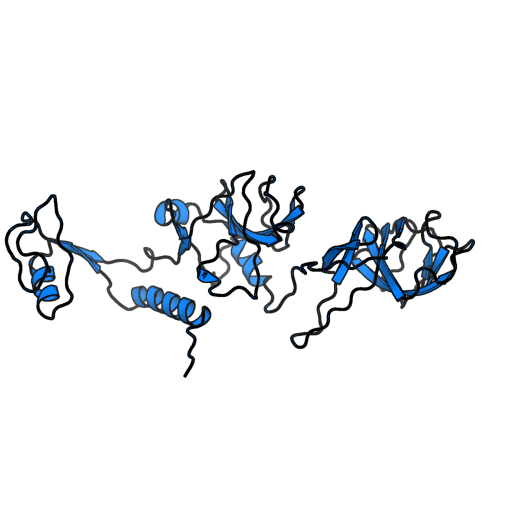N 1
ATOM 773 C CA . HIS A 1 102 ? -7.867 1.779 -4.541 1.00 87.88 102 HIS A CA 1
ATOM 774 C C . HIS A 1 102 ? -9.284 1.691 -5.124 1.00 87.88 102 HIS A C 1
ATOM 776 O O . HIS A 1 102 ? -10.105 2.553 -4.827 1.00 87.88 102 HIS A O 1
ATOM 782 N N . ASN A 1 103 ? -9.572 0.664 -5.926 1.00 88.94 103 ASN A N 1
ATOM 783 C CA . ASN A 1 103 ? -10.896 0.406 -6.485 1.00 88.94 103 ASN A CA 1
ATOM 784 C C . ASN A 1 103 ? -11.742 -0.524 -5.609 1.00 88.94 103 ASN A C 1
ATOM 786 O O . ASN A 1 103 ? -12.903 -0.767 -5.940 1.00 88.94 103 ASN A O 1
ATOM 790 N N . GLN A 1 104 ? -11.182 -1.059 -4.518 1.00 90.12 104 GLN A N 1
ATOM 791 C CA . GLN A 1 104 ? -11.921 -1.950 -3.629 1.00 90.12 104 GLN A CA 1
ATOM 792 C C . GLN A 1 104 ? -12.962 -1.190 -2.818 1.00 90.12 104 GLN A C 1
ATOM 794 O O . GLN A 1 104 ? -12.684 -0.143 -2.224 1.00 90.12 104 GLN A O 1
ATOM 799 N N . ASP A 1 105 ? -14.162 -1.764 -2.772 1.00 87.12 105 ASP A N 1
ATOM 800 C CA . ASP A 1 105 ? -15.242 -1.272 -1.928 1.00 87.12 105 ASP A CA 1
ATOM 801 C C . ASP A 1 105 ? -14.963 -1.577 -0.450 1.00 87.12 105 ASP A C 1
ATOM 803 O O . ASP A 1 105 ? -14.261 -2.536 -0.117 1.00 87.12 105 ASP A O 1
ATOM 807 N N . ASP A 1 106 ? -15.508 -0.734 0.431 1.00 83.81 106 ASP A N 1
ATOM 808 C CA . ASP A 1 106 ? -15.398 -0.862 1.888 1.00 83.81 106 ASP A CA 1
ATOM 809 C C . ASP A 1 106 ? -13.966 -1.202 2.355 1.00 83.81 106 ASP A C 1
ATOM 811 O O . ASP A 1 106 ? -13.724 -2.129 3.125 1.00 83.81 106 ASP A O 1
ATOM 815 N N . GLN A 1 107 ? -12.991 -0.400 1.910 1.00 85.44 107 GLN A N 1
ATOM 816 C CA . GLN A 1 107 ? -11.562 -0.569 2.221 1.00 85.44 107 GLN A CA 1
ATOM 817 C C . GLN A 1 107 ? -11.244 -0.780 3.721 1.00 85.44 107 GLN A C 1
ATOM 819 O O . GLN A 1 107 ? -10.207 -1.341 4.062 1.00 85.44 107 GLN A O 1
ATOM 824 N N . ILE A 1 108 ? -12.125 -0.341 4.628 1.00 83.50 108 ILE A N 1
ATOM 825 C CA . ILE A 1 108 ? -11.999 -0.527 6.083 1.00 83.50 108 ILE A CA 1
ATOM 826 C C . ILE A 1 108 ? -12.103 -1.995 6.533 1.00 83.50 108 ILE A C 1
ATOM 828 O O . ILE A 1 108 ? -11.526 -2.353 7.558 1.00 83.50 108 ILE A O 1
ATOM 832 N N . ASP A 1 109 ? -12.794 -2.840 5.766 1.00 85.06 109 ASP A N 1
ATOM 833 C CA . ASP A 1 109 ? -12.965 -4.267 6.065 1.00 85.06 109 ASP A CA 1
ATOM 834 C C . ASP A 1 109 ? -11.841 -5.126 5.462 1.00 85.06 109 ASP A C 1
ATOM 836 O O . ASP A 1 109 ? -11.738 -6.327 5.732 1.00 85.06 109 ASP A O 1
ATOM 840 N N . GLN A 1 110 ? -10.969 -4.511 4.659 1.00 90.19 110 GLN A N 1
ATOM 841 C CA . GLN A 1 110 ? -9.883 -5.190 3.967 1.00 90.19 110 GLN A CA 1
ATOM 842 C C . GLN A 1 110 ? -8.643 -5.337 4.855 1.00 90.19 110 GLN A C 1
ATOM 844 O O . GLN A 1 110 ? -8.275 -4.461 5.636 1.00 90.19 110 GLN A O 1
ATOM 849 N N . THR A 1 111 ? -7.939 -6.455 4.684 1.00 92.19 111 THR A N 1
ATOM 850 C CA . THR A 1 111 ? -6.721 -6.800 5.434 1.00 92.19 111 THR A CA 1
ATOM 851 C C . THR A 1 111 ? -5.482 -6.746 4.543 1.00 92.19 111 THR A C 1
ATOM 853 O O . THR A 1 111 ? -4.742 -7.722 4.428 1.00 92.19 111 THR A O 1
ATOM 856 N N . PHE A 1 112 ? -5.258 -5.610 3.880 1.00 95.56 112 PHE A N 1
ATOM 857 C CA . PHE A 1 112 ? -4.092 -5.386 3.011 1.00 95.56 112 PHE A CA 1
ATOM 858 C C . PHE A 1 112 ? -2.814 -5.027 3.788 1.00 95.56 112 PHE A C 1
ATOM 860 O O . PHE A 1 112 ? -1.874 -4.456 3.243 1.00 95.56 112 PHE A O 1
ATOM 867 N N . PHE A 1 113 ? -2.769 -5.299 5.086 1.00 97.25 113 PHE A N 1
ATOM 868 C CA . PHE A 1 113 ? -1.655 -4.961 5.961 1.00 97.25 113 PHE A CA 1
ATOM 869 C C . PHE A 1 113 ? -1.376 -6.108 6.926 1.00 97.25 113 PHE A C 1
ATOM 871 O O . PHE A 1 113 ? -2.235 -6.955 7.170 1.00 97.25 113 PHE A O 1
ATOM 878 N N . VAL A 1 114 ? -0.159 -6.134 7.461 1.00 97.94 114 VAL A N 1
ATOM 879 C CA . VAL A 1 114 ? 0.312 -7.166 8.389 1.00 97.94 114 VAL A CA 1
ATOM 880 C C . VAL A 1 114 ? 1.134 -6.551 9.512 1.00 97.94 114 VAL A C 1
ATOM 882 O O . VAL A 1 114 ? 1.799 -5.537 9.309 1.00 97.94 114 VAL A O 1
ATOM 885 N N . MET A 1 115 ? 1.134 -7.195 10.675 1.00 98.06 115 MET A N 1
ATOM 886 C CA . MET A 1 115 ? 2.038 -6.928 11.787 1.00 98.06 115 MET A CA 1
ATOM 887 C C . MET A 1 115 ? 3.089 -8.041 11.880 1.00 98.06 115 MET A C 1
ATOM 889 O O . MET A 1 115 ? 2.767 -9.224 11.762 1.00 98.06 115 MET A O 1
ATOM 893 N N . THR A 1 116 ? 4.354 -7.682 12.091 1.00 97.94 116 THR A N 1
ATOM 894 C CA . THR A 1 116 ? 5.427 -8.655 12.340 1.00 97.94 116 THR A CA 1
ATOM 895 C C . THR A 1 116 ? 5.579 -8.979 13.829 1.00 97.94 116 THR A C 1
ATOM 897 O O . THR A 1 116 ? 5.019 -8.318 14.700 1.00 97.94 116 THR A O 1
ATOM 900 N N . ASP A 1 117 ? 6.412 -9.972 14.136 1.00 95.81 117 ASP A N 1
ATOM 901 C CA . ASP A 1 117 ? 6.878 -10.305 15.493 1.00 95.81 117 ASP A CA 1
ATOM 902 C C . ASP A 1 117 ? 7.654 -9.171 16.191 1.00 95.81 117 ASP A C 1
ATOM 904 O O . ASP A 1 117 ? 7.858 -9.213 17.401 1.00 95.81 117 ASP A O 1
ATOM 908 N N . GLN A 1 118 ? 8.069 -8.151 15.438 1.00 96.12 118 GLN A N 1
ATOM 909 C CA . GLN A 1 118 ? 8.717 -6.936 15.936 1.00 96.12 118 GLN A CA 1
ATOM 910 C C . GLN A 1 118 ? 7.724 -5.773 16.085 1.00 96.12 118 GLN A C 1
ATOM 912 O O . GLN A 1 118 ? 8.150 -4.642 16.265 1.00 96.12 118 GLN A O 1
ATOM 917 N N . TYR A 1 119 ? 6.415 -6.034 15.975 1.00 97.00 119 TYR A N 1
ATOM 918 C CA . TYR A 1 119 ? 5.345 -5.031 16.030 1.00 97.00 119 TYR A CA 1
ATOM 919 C C . TYR A 1 119 ? 5.403 -3.954 14.933 1.00 97.00 119 TYR A C 1
ATOM 921 O O . TYR A 1 119 ? 4.719 -2.932 15.019 1.00 97.00 119 TYR A O 1
ATOM 929 N N . ASN A 1 120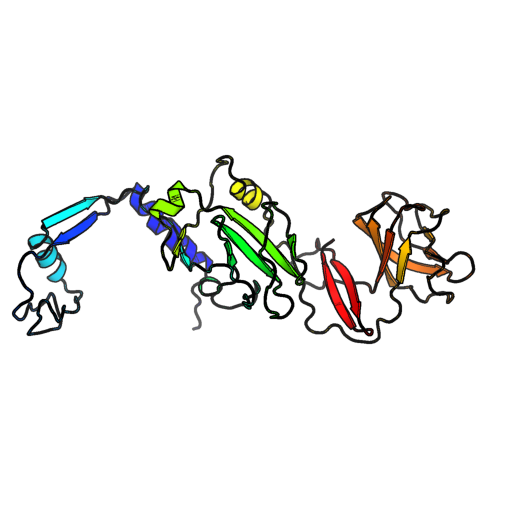 ? 6.166 -4.201 13.866 1.00 97.94 120 ASN A N 1
ATOM 930 C CA . ASN A 1 120 ? 6.154 -3.365 12.673 1.00 97.94 120 ASN A CA 1
ATOM 931 C C . ASN A 1 120 ? 4.917 -3.681 11.837 1.00 97.94 120 ASN A C 1
ATOM 933 O O . ASN A 1 120 ? 4.649 -4.847 11.538 1.00 97.94 120 ASN A O 1
ATOM 937 N N . VAL A 1 121 ? 4.200 -2.639 11.430 1.00 98.31 121 VAL A N 1
ATOM 938 C CA . VAL A 1 121 ? 3.024 -2.730 10.570 1.00 98.31 121 VAL A CA 1
ATOM 939 C C . VAL A 1 121 ? 3.410 -2.343 9.149 1.00 98.31 121 VAL A C 1
ATOM 941 O O . VAL A 1 121 ? 3.928 -1.251 8.901 1.00 98.31 121 VAL A O 1
ATOM 944 N N . TYR A 1 122 ? 3.139 -3.244 8.209 1.00 98.44 122 TYR A N 1
ATOM 945 C CA . TYR A 1 122 ? 3.417 -3.057 6.791 1.00 98.44 122 TYR A CA 1
ATOM 946 C C . TYR A 1 122 ? 2.134 -3.105 5.983 1.00 98.44 122 TYR A C 1
ATOM 948 O O . TYR A 1 122 ? 1.310 -4.000 6.154 1.00 98.44 122 TYR A O 1
ATOM 956 N N . LYS A 1 123 ? 2.005 -2.171 5.046 1.00 97.00 123 LYS A N 1
ATOM 957 C CA . LYS A 1 123 ? 0.989 -2.187 4.001 1.00 97.00 123 LYS A CA 1
ATOM 958 C C . LYS A 1 123 ? 1.486 -3.037 2.829 1.00 97.00 123 LYS A C 1
ATOM 960 O O . LYS A 1 123 ? 2.591 -2.810 2.334 1.00 97.00 123 LYS A O 1
ATOM 965 N N . CYS A 1 124 ? 0.680 -3.992 2.384 1.00 97.06 124 CYS A N 1
ATOM 966 C CA . CYS A 1 124 ? 0.900 -4.754 1.162 1.00 97.06 124 CYS A CA 1
ATOM 967 C C . CYS A 1 124 ? 0.586 -3.853 -0.034 1.00 97.06 124 CYS A C 1
ATOM 969 O O . CYS A 1 124 ? -0.568 -3.504 -0.280 1.00 97.06 124 CYS A O 1
ATOM 971 N N . ILE A 1 125 ? 1.633 -3.429 -0.735 1.00 96.25 125 ILE A N 1
ATOM 972 C CA . ILE A 1 125 ? 1.515 -2.625 -1.952 1.00 96.25 125 ILE A CA 1
ATOM 973 C C . ILE A 1 125 ? 1.362 -3.519 -3.173 1.00 96.25 125 ILE A C 1
ATOM 975 O O . ILE A 1 125 ? 0.681 -3.114 -4.100 1.00 96.25 125 ILE A O 1
ATOM 979 N N . SER A 1 126 ? 1.991 -4.698 -3.163 1.00 94.75 126 SER A N 1
ATOM 980 C CA . SER A 1 126 ? 1.717 -5.736 -4.148 1.00 94.75 126 SER A CA 1
ATOM 981 C C . SER A 1 126 ? 1.936 -7.131 -3.595 1.00 94.75 126 SER A C 1
ATOM 983 O O . SER A 1 126 ? 2.913 -7.369 -2.878 1.00 94.75 126 SER A O 1
ATOM 985 N N . ASN A 1 127 ? 1.034 -8.048 -3.953 1.00 94.50 127 ASN A N 1
ATOM 986 C CA . ASN A 1 127 ? 1.059 -9.451 -3.535 1.00 94.50 127 ASN A CA 1
ATOM 987 C C . ASN A 1 127 ? 1.522 -10.409 -4.646 1.00 94.50 127 ASN A C 1
ATOM 989 O O . ASN A 1 127 ? 1.285 -11.618 -4.576 1.00 94.50 127 ASN A O 1
ATOM 993 N N . TYR A 1 128 ? 2.154 -9.859 -5.689 1.00 92.12 128 TYR A N 1
ATOM 994 C CA . TYR A 1 128 ? 2.648 -10.605 -6.844 1.00 92.12 128 TYR A CA 1
ATOM 995 C C . TYR A 1 128 ? 1.557 -11.465 -7.514 1.00 92.12 128 TYR A C 1
ATOM 997 O O . TYR A 1 128 ? 1.754 -12.643 -7.819 1.00 92.12 128 TYR A O 1
ATOM 1005 N N . GLY A 1 129 ? 0.375 -10.879 -7.728 1.00 89.38 129 GLY A N 1
ATOM 1006 C CA . GLY A 1 129 ? -0.744 -11.555 -8.389 1.00 89.38 129 GLY A CA 1
ATOM 1007 C C . GLY A 1 129 ? -1.361 -12.679 -7.549 1.00 89.38 129 GLY A C 1
ATOM 1008 O O . GLY A 1 129 ? -1.797 -13.690 -8.099 1.00 89.38 129 GLY A O 1
ATOM 1009 N N . GLY A 1 130 ? -1.373 -12.523 -6.222 1.00 93.00 130 GLY A N 1
ATOM 1010 C CA . GLY A 1 130 ? -1.962 -13.477 -5.278 1.00 93.00 130 GLY A CA 1
ATOM 1011 C C . GLY A 1 130 ? -1.079 -14.682 -4.942 1.00 93.00 130 GLY A C 1
ATOM 1012 O O . GLY A 1 130 ? -1.594 -15.715 -4.510 1.00 93.00 130 GLY A O 1
ATOM 1013 N N . ALA A 1 131 ? 0.238 -14.586 -5.138 1.00 94.62 131 ALA A N 1
ATOM 1014 C CA . ALA A 1 131 ? 1.176 -15.625 -4.712 1.00 94.62 131 ALA A CA 1
ATOM 1015 C C . ALA A 1 131 ? 1.258 -15.706 -3.177 1.00 94.62 131 ALA A C 1
ATOM 1017 O O . ALA A 1 131 ? 0.900 -14.762 -2.488 1.00 94.62 131 ALA A O 1
ATOM 1018 N N . ALA A 1 132 ? 1.755 -16.801 -2.602 1.00 97.50 132 ALA A N 1
ATOM 1019 C CA . ALA A 1 132 ? 1.995 -16.867 -1.156 1.00 97.50 132 ALA A CA 1
ATOM 1020 C C . ALA A 1 132 ? 3.263 -16.083 -0.771 1.00 97.50 132 ALA A C 1
ATOM 1022 O O . ALA A 1 132 ? 4.318 -16.303 -1.369 1.00 97.50 132 ALA A O 1
ATOM 1023 N N . SER A 1 133 ? 3.186 -15.211 0.242 1.00 97.88 133 SER A N 1
ATOM 1024 C CA . SER A 1 133 ? 4.374 -14.538 0.783 1.00 97.88 133 SER A CA 1
ATOM 1025 C C . SER A 1 133 ? 5.213 -15.547 1.555 1.00 97.88 133 SER A C 1
ATOM 1027 O O . SER A 1 133 ? 4.719 -16.227 2.451 1.00 97.88 133 SER A O 1
ATOM 1029 N N . THR A 1 134 ? 6.493 -15.654 1.223 1.00 98.00 134 THR A N 1
ATOM 1030 C CA . THR A 1 134 ? 7.444 -16.550 1.897 1.00 98.00 134 THR A CA 1
ATOM 1031 C C . THR A 1 134 ? 8.505 -15.785 2.678 1.00 98.00 134 THR A C 1
ATOM 1033 O O . THR A 1 134 ? 9.123 -16.355 3.580 1.00 98.00 134 THR A O 1
ATOM 1036 N N . VAL A 1 135 ? 8.668 -14.490 2.395 1.00 98.19 135 VAL A N 1
ATOM 1037 C CA . VAL A 1 135 ? 9.682 -13.622 2.988 1.00 98.19 135 VAL A CA 1
ATOM 1038 C C . VAL A 1 135 ? 9.007 -12.531 3.810 1.00 98.19 135 VAL A C 1
ATOM 1040 O O . VAL A 1 135 ? 8.223 -11.736 3.299 1.00 98.19 135 VAL A O 1
ATOM 1043 N N . LYS A 1 136 ? 9.332 -12.485 5.104 1.00 97.69 136 LYS A N 1
ATOM 1044 C CA . LYS A 1 136 ? 8.812 -11.465 6.019 1.00 97.69 136 LYS A CA 1
ATOM 1045 C C . LYS A 1 136 ? 9.319 -10.082 5.592 1.00 97.69 136 LYS A C 1
ATOM 1047 O O . LYS A 1 136 ? 10.529 -9.955 5.374 1.00 97.69 136 LYS A O 1
ATOM 1052 N N . PRO A 1 137 ? 8.461 -9.047 5.512 1.00 97.56 137 PRO A N 1
ATOM 1053 C CA . PRO A 1 137 ? 8.939 -7.692 5.289 1.00 97.56 137 PRO A CA 1
ATOM 1054 C C . PRO A 1 137 ? 9.894 -7.262 6.400 1.00 97.56 137 PRO A C 1
ATOM 1056 O O . PRO A 1 137 ? 9.700 -7.563 7.579 1.00 97.56 137 PRO A O 1
ATOM 1059 N N . THR A 1 138 ? 10.938 -6.547 6.000 1.00 94.81 138 THR A N 1
ATOM 1060 C CA . THR A 1 138 ? 11.911 -5.932 6.903 1.00 94.81 138 THR A CA 1
ATOM 1061 C C . THR A 1 138 ? 12.211 -4.510 6.435 1.00 94.81 138 THR A C 1
ATOM 1063 O O . THR A 1 138 ? 11.837 -4.114 5.328 1.00 94.81 138 THR A O 1
ATOM 1066 N N . GLY A 1 139 ? 12.888 -3.740 7.286 1.00 92.38 139 GLY A N 1
ATOM 1067 C CA . GLY A 1 139 ? 13.188 -2.332 7.036 1.00 92.38 139 GLY A CA 1
ATOM 1068 C C . GLY A 1 139 ? 12.072 -1.405 7.513 1.00 92.38 139 GLY A C 1
ATOM 1069 O O . GLY A 1 139 ? 10.908 -1.789 7.570 1.00 92.38 139 GLY A O 1
ATOM 1070 N N . GLN A 1 140 ? 12.445 -0.187 7.889 1.00 95.56 140 GLN A N 1
ATOM 1071 C CA . GLN A 1 140 ? 11.532 0.838 8.408 1.00 95.56 140 GLN A CA 1
ATOM 1072 C C . GLN A 1 140 ? 11.690 2.162 7.631 1.00 95.56 140 GLN A C 1
ATOM 1074 O O . GLN A 1 140 ? 11.497 3.246 8.169 1.00 95.56 140 GLN A O 1
ATOM 1079 N N . SER A 1 141 ? 12.109 2.085 6.362 1.00 93.94 141 SER A N 1
ATOM 1080 C CA . SER A 1 141 ? 12.253 3.263 5.501 1.00 93.94 141 SER A CA 1
ATOM 1081 C C . SER A 1 141 ? 10.900 3.799 5.037 1.00 93.94 141 SER A C 1
ATOM 1083 O O . SER A 1 141 ? 9.930 3.052 4.947 1.00 93.94 141 SER A O 1
ATOM 1085 N N . THR A 1 142 ? 10.871 5.065 4.621 1.00 94.81 142 THR A N 1
ATOM 1086 C CA . THR A 1 142 ? 9.700 5.691 3.982 1.00 94.81 142 THR A CA 1
ATOM 1087 C C . THR A 1 142 ? 9.393 5.123 2.590 1.00 94.81 142 THR A C 1
ATOM 1089 O O . THR A 1 142 ? 8.251 5.172 2.131 1.00 94.81 142 THR A O 1
ATOM 1092 N N . SER A 1 143 ? 10.401 4.552 1.926 1.00 93.06 143 SER A N 1
ATOM 1093 C CA . SER A 1 143 ? 10.280 3.916 0.614 1.00 93.06 143 SER A CA 1
ATOM 1094 C C . SER A 1 143 ? 9.672 2.516 0.687 1.00 93.06 143 SER A C 1
ATOM 1096 O O . SER A 1 143 ? 9.831 1.795 1.672 1.00 93.06 143 SER A O 1
ATOM 1098 N N . ILE A 1 144 ? 9.044 2.104 -0.414 1.00 94.69 144 ILE A N 1
ATOM 1099 C CA . ILE A 1 144 ? 8.544 0.739 -0.608 1.00 94.69 144 ILE A CA 1
ATOM 1100 C C . ILE A 1 144 ? 9.721 -0.211 -0.813 1.00 94.69 144 ILE A C 1
ATOM 1102 O O . ILE A 1 144 ? 10.570 0.030 -1.675 1.00 94.69 144 ILE A O 1
ATOM 1106 N N . SER A 1 145 ? 9.740 -1.309 -0.063 1.00 94.06 145 SER A N 1
ATOM 1107 C CA . SER A 1 145 ? 10.714 -2.383 -0.218 1.00 94.06 145 SER A CA 1
ATOM 1108 C C . SER A 1 145 ? 10.102 -3.566 -0.963 1.00 94.06 145 SER A C 1
ATOM 1110 O O . SER A 1 145 ? 8.916 -3.866 -0.833 1.00 94.06 145 SER A O 1
ATOM 1112 N N . GLU A 1 146 ? 10.919 -4.231 -1.775 1.00 93.94 146 GLU A N 1
ATOM 1113 C CA . GLU A 1 146 ? 10.546 -5.468 -2.455 1.00 93.94 146 GLU A CA 1
ATOM 1114 C C . GLU A 1 146 ? 11.328 -6.632 -1.858 1.00 93.94 146 GLU A C 1
ATOM 1116 O O . GLU A 1 146 ? 12.554 -6.575 -1.734 1.00 93.94 146 GLU A O 1
ATOM 1121 N N . THR A 1 147 ? 10.614 -7.677 -1.459 1.00 95.88 147 THR A N 1
ATOM 1122 C CA . THR A 1 147 ? 11.195 -8.907 -0.925 1.00 95.88 147 THR A CA 1
ATOM 1123 C C . THR A 1 147 ? 11.502 -9.895 -2.051 1.00 95.88 147 THR A C 1
ATOM 1125 O O . THR A 1 147 ? 10.997 -9.779 -3.165 1.00 95.88 147 THR A O 1
ATOM 1128 N N . SER A 1 148 ? 12.348 -10.897 -1.791 1.00 95.56 148 SER A N 1
ATOM 1129 C CA . SER A 1 148 ? 12.779 -11.850 -2.829 1.00 95.56 148 SER A CA 1
ATOM 1130 C C . SER A 1 148 ? 11.675 -12.790 -3.335 1.00 95.56 148 SER A C 1
ATOM 1132 O O . SER A 1 148 ? 11.882 -13.492 -4.321 1.00 95.56 148 SER A O 1
ATOM 1134 N N . ASP A 1 149 ? 10.504 -12.794 -2.696 1.00 94.81 149 ASP A N 1
ATOM 1135 C CA . ASP A 1 149 ? 9.270 -13.428 -3.177 1.00 94.81 149 ASP A CA 1
ATOM 1136 C C . ASP A 1 149 ? 8.414 -12.500 -4.066 1.00 94.81 149 ASP A C 1
ATOM 1138 O O . ASP A 1 149 ? 7.316 -12.881 -4.465 1.00 94.81 149 ASP A O 1
ATOM 1142 N N . ASN A 1 150 ? 8.941 -11.325 -4.431 1.00 92.50 150 ASN A N 1
ATOM 1143 C CA . ASN A 1 150 ? 8.325 -10.270 -5.248 1.00 92.50 150 ASN A CA 1
ATOM 1144 C C . ASN A 1 150 ? 7.156 -9.529 -4.590 1.00 92.50 150 ASN A C 1
ATOM 1146 O O . ASN A 1 150 ? 6.508 -8.710 -5.247 1.00 92.50 150 ASN A O 1
ATOM 1150 N N . TYR A 1 151 ? 6.892 -9.765 -3.305 1.00 96.06 151 TYR A N 1
ATOM 1151 C CA . TYR A 1 151 ? 5.981 -8.902 -2.568 1.00 96.06 151 TYR A CA 1
ATOM 1152 C C . TYR A 1 151 ? 6.579 -7.503 -2.411 1.00 96.06 151 TYR A C 1
ATOM 1154 O O . TYR A 1 151 ? 7.779 -7.340 -2.176 1.00 96.06 151 TYR A O 1
ATOM 1162 N N . ARG A 1 152 ? 5.723 -6.482 -2.494 1.00 95.69 152 ARG A N 1
ATOM 1163 C CA . ARG A 1 152 ? 6.097 -5.091 -2.220 1.00 95.69 152 ARG A CA 1
ATOM 1164 C C . ARG A 1 152 ? 5.400 -4.615 -0.959 1.00 95.69 152 ARG A C 1
ATOM 1166 O O . ARG A 1 152 ? 4.173 -4.642 -0.871 1.00 95.69 152 ARG A O 1
ATOM 1173 N N . TRP A 1 153 ? 6.186 -4.145 -0.002 1.00 97.62 153 TRP A N 1
ATOM 1174 C CA . TRP A 1 153 ? 5.716 -3.727 1.311 1.00 97.62 153 TRP A CA 1
ATOM 1175 C C . TRP A 1 153 ? 6.096 -2.274 1.578 1.00 97.62 153 TRP A C 1
ATOM 1177 O O . TRP A 1 153 ? 7.216 -1.849 1.299 1.00 97.62 153 TRP A O 1
ATOM 1187 N N . LYS A 1 154 ? 5.168 -1.506 2.150 1.00 97.19 154 LYS A N 1
ATOM 1188 C CA . LYS A 1 154 ? 5.440 -0.165 2.681 1.00 97.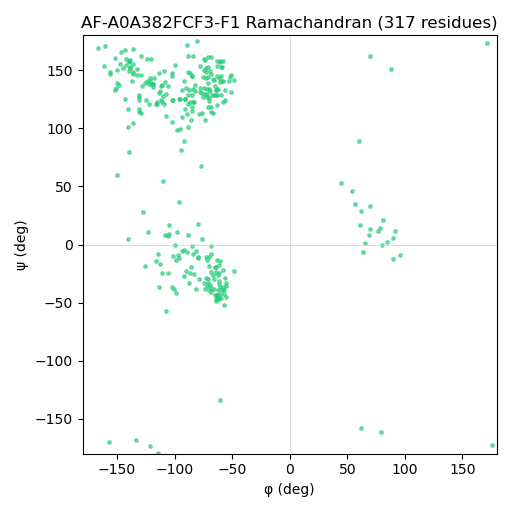19 154 LYS A CA 1
ATOM 1189 C C . LYS A 1 154 ? 5.380 -0.223 4.197 1.00 97.19 154 LYS A C 1
ATOM 1191 O O . LYS A 1 154 ? 4.355 -0.621 4.750 1.00 97.19 154 LYS A O 1
ATOM 1196 N N . PHE A 1 155 ? 6.473 0.138 4.861 1.00 98.06 155 PHE A N 1
ATOM 1197 C CA . PHE A 1 155 ? 6.457 0.320 6.308 1.00 98.06 155 PHE A CA 1
ATOM 1198 C C . PHE A 1 155 ? 5.516 1.477 6.657 1.00 98.06 155 PHE A C 1
ATOM 1200 O O . PHE A 1 155 ? 5.561 2.521 6.009 1.00 98.06 155 PHE A O 1
ATOM 1207 N N . MET A 1 156 ? 4.651 1.269 7.650 1.00 97.69 156 MET A N 1
ATOM 1208 C CA . MET A 1 156 ? 3.691 2.277 8.098 1.00 97.69 156 MET A CA 1
ATOM 1209 C C . MET A 1 156 ? 4.108 2.853 9.450 1.00 97.69 156 MET A C 1
ATOM 1211 O O . MET A 1 156 ? 4.275 4.061 9.582 1.00 97.69 156 MET A O 1
ATOM 1215 N N . TYR A 1 157 ? 4.271 1.987 10.452 1.00 97.88 157 TYR A N 1
ATOM 1216 C CA . TYR A 1 157 ? 4.675 2.358 11.806 1.00 97.88 157 TYR A CA 1
ATOM 1217 C C . TYR A 1 157 ? 5.080 1.123 12.620 1.00 97.88 157 TYR A C 1
ATOM 1219 O O . TYR A 1 157 ? 4.832 -0.014 12.217 1.00 97.88 157 TYR A O 1
ATOM 1227 N N . GLU A 1 158 ? 5.672 1.355 13.789 1.00 97.38 158 GLU A N 1
ATOM 1228 C CA . GLU A 1 158 ? 5.889 0.344 14.825 1.00 97.38 158 GLU A CA 1
ATOM 1229 C C . GLU A 1 158 ? 4.924 0.602 15.989 1.00 97.38 158 GLU A C 1
ATOM 1231 O O . GLU A 1 158 ? 4.850 1.729 16.500 1.00 97.38 158 GLU A O 1
ATOM 1236 N N . VAL A 1 159 ? 4.186 -0.425 16.427 1.00 97.06 159 VAL A N 1
ATOM 1237 C CA . VAL A 1 159 ? 3.378 -0.321 17.649 1.00 97.06 159 VAL A CA 1
ATOM 1238 C C . VAL A 1 159 ? 4.325 -0.226 18.842 1.00 97.06 159 VAL A C 1
ATOM 1240 O O . VAL A 1 159 ? 5.039 -1.170 19.170 1.00 97.06 159 VAL A O 1
ATOM 1243 N N . GLN A 1 160 ? 4.312 0.924 19.511 1.00 95.31 160 GLN A N 1
ATOM 1244 C CA . GLN A 1 160 ? 5.204 1.198 20.634 1.00 95.31 160 GLN A CA 1
ATOM 1245 C C . GLN A 1 160 ? 4.938 0.240 21.799 1.00 95.31 160 GLN A C 1
ATOM 1247 O O . GLN A 1 160 ? 3.789 -0.080 22.088 1.00 95.31 160 GLN A O 1
ATOM 1252 N N . GLN A 1 161 ? 5.977 -0.165 22.533 1.00 95.12 161 GLN A N 1
ATOM 1253 C CA . GLN A 1 161 ? 5.862 -1.168 23.610 1.00 95.12 161 GLN A CA 1
ATOM 1254 C C . GLN A 1 161 ? 4.811 -0.813 24.681 1.00 95.12 161 GLN A C 1
ATOM 1256 O O . GLN A 1 161 ? 4.111 -1.688 25.189 1.00 95.12 161 GLN A O 1
ATOM 1261 N N . ALA A 1 162 ? 4.657 0.477 25.000 1.00 93.81 162 ALA A N 1
ATOM 1262 C CA . ALA A 1 162 ? 3.615 0.943 25.915 1.00 93.81 162 ALA A CA 1
ATOM 1263 C C . ALA A 1 162 ? 2.196 0.725 25.353 1.00 93.81 162 ALA A C 1
ATOM 1265 O O . ALA A 1 162 ? 1.291 0.343 26.095 1.00 93.81 162 ALA A O 1
ATOM 1266 N N . ASP A 1 163 ? 2.019 0.919 24.044 1.00 95.50 163 ASP A N 1
ATOM 1267 C CA . ASP A 1 163 ? 0.758 0.693 23.337 1.00 95.50 163 ASP A CA 1
ATOM 1268 C C . ASP A 1 163 ? 0.491 -0.813 23.156 1.00 95.50 163 ASP A C 1
ATOM 1270 O O . ASP A 1 163 ? -0.658 -1.241 23.260 1.00 95.50 163 ASP A O 1
ATOM 1274 N N . VAL A 1 164 ? 1.537 -1.636 22.981 1.00 95.88 164 VAL A N 1
ATOM 1275 C CA . VAL A 1 164 ? 1.423 -3.107 22.949 1.00 95.88 164 VAL A CA 1
ATOM 1276 C C . VAL A 1 164 ? 0.783 -3.627 24.230 1.00 95.88 164 VAL A C 1
ATOM 1278 O O . VAL A 1 164 ? -0.212 -4.343 24.176 1.00 95.88 164 VAL A O 1
ATOM 1281 N N . LEU A 1 165 ? 1.312 -3.230 25.390 1.00 95.00 165 LEU A N 1
ATOM 1282 C CA . LEU A 1 165 ? 0.805 -3.684 26.688 1.00 95.00 165 LEU A CA 1
ATOM 1283 C C . LEU A 1 165 ? -0.642 -3.260 26.954 1.00 95.00 165 LEU A C 1
ATOM 1285 O O . LEU A 1 165 ? -1.329 -3.891 27.756 1.00 95.00 165 LEU A O 1
ATOM 1289 N N . LYS A 1 166 ? -1.082 -2.166 26.331 1.00 95.06 166 LYS A N 1
ATOM 1290 C CA . LYS A 1 166 ? -2.351 -1.522 26.655 1.00 95.06 166 LYS A CA 1
ATOM 1291 C C . LYS A 1 166 ? -3.476 -1.850 25.683 1.00 95.06 166 LYS A C 1
ATOM 1293 O O . LYS A 1 166 ? -4.618 -1.984 26.116 1.00 95.06 166 LYS A O 1
ATOM 1298 N N . TYR A 1 167 ? -3.165 -1.946 24.395 1.00 96.56 167 TYR A N 1
ATOM 1299 C CA . TYR A 1 167 ? -4.169 -1.945 23.333 1.00 96.56 167 TYR A CA 1
ATOM 1300 C C . TYR A 1 167 ? -4.082 -3.142 22.391 1.00 96.56 167 TYR A C 1
ATOM 1302 O O . TYR A 1 167 ? -5.060 -3.425 21.702 1.00 96.56 167 TYR A O 1
ATOM 1310 N N . VAL A 1 168 ? -2.951 -3.854 22.340 1.00 97.19 168 VAL A N 1
ATOM 1311 C CA . VAL A 1 168 ? -2.852 -5.037 21.481 1.00 97.19 168 VAL A CA 1
ATOM 1312 C C . VAL A 1 168 ? -3.619 -6.191 22.113 1.00 97.19 168 VAL A C 1
ATOM 1314 O O . VAL A 1 168 ? -3.396 -6.572 23.260 1.00 97.19 168 VAL A O 1
ATOM 1317 N N . THR A 1 169 ? -4.516 -6.773 21.328 1.00 97.00 169 THR A N 1
ATOM 1318 C CA . THR A 1 169 ? -5.270 -7.977 21.686 1.00 97.00 169 THR A CA 1
ATOM 1319 C C . THR A 1 169 ? -5.002 -9.080 20.662 1.00 97.00 169 THR A C 1
ATOM 1321 O O . THR A 1 169 ? -4.137 -8.950 19.789 1.00 97.00 169 THR A O 1
ATOM 1324 N N . THR A 1 170 ? -5.723 -10.194 20.768 1.00 96.19 170 THR A N 1
ATOM 1325 C CA . THR A 1 170 ? -5.741 -11.238 19.734 1.00 96.19 170 THR A CA 1
ATOM 1326 C C . THR A 1 170 ? -6.273 -10.722 18.402 1.00 96.19 170 THR A C 1
ATOM 1328 O O . THR A 1 170 ? -5.806 -11.167 17.360 1.00 96.19 170 THR A O 1
ATOM 1331 N N . ASP A 1 171 ? -7.192 -9.754 18.436 1.00 96.38 171 ASP A N 1
ATOM 1332 C CA . ASP A 1 171 ? -7.973 -9.345 17.265 1.00 96.38 171 ASP A CA 1
ATOM 1333 C C . ASP A 1 171 ? -7.706 -7.907 16.816 1.00 96.38 171 ASP A C 1
ATOM 1335 O O . ASP A 1 171 ? -8.082 -7.541 15.705 1.00 96.38 171 ASP A O 1
ATOM 1339 N N . TRP A 1 172 ? -7.047 -7.090 17.643 1.00 97.00 172 TRP A N 1
ATOM 1340 C CA . TRP A 1 172 ? -6.901 -5.650 17.416 1.00 97.00 172 TRP A CA 1
ATOM 1341 C C . TRP A 1 172 ? -5.485 -5.150 17.700 1.00 97.00 172 TRP A C 1
ATOM 1343 O O . TRP A 1 172 ? -4.865 -5.556 18.686 1.00 97.00 172 TRP A O 1
ATOM 1353 N N . ILE A 1 173 ? -5.005 -4.236 16.854 1.00 97.12 173 ILE A N 1
ATOM 1354 C CA . ILE A 1 173 ? -3.770 -3.463 17.049 1.00 97.12 173 ILE A CA 1
ATOM 1355 C C . ILE A 1 173 ? -4.090 -1.965 17.038 1.00 97.12 173 ILE A C 1
ATOM 1357 O O . ILE A 1 173 ? -4.963 -1.541 16.276 1.00 97.12 173 ILE A O 1
ATOM 1361 N N . PRO A 1 174 ? -3.411 -1.148 17.859 1.00 96.75 174 PRO A N 1
ATOM 1362 C CA . PRO A 1 174 ? -3.644 0.287 17.888 1.00 96.75 174 PRO A CA 1
ATOM 1363 C C . PRO A 1 174 ? -3.073 0.966 16.646 1.00 96.75 174 PRO A C 1
ATOM 1365 O O . PRO A 1 174 ? -2.035 0.563 16.115 1.00 96.75 174 PRO A O 1
ATOM 1368 N N . ILE A 1 175 ? -3.733 2.037 16.227 1.00 93.94 175 ILE A N 1
ATOM 1369 C CA . ILE A 1 175 ? -3.284 2.947 15.178 1.00 93.94 175 ILE A CA 1
ATOM 1370 C C . ILE A 1 175 ? -3.454 4.383 15.669 1.00 93.94 175 ILE A C 1
ATOM 1372 O O . ILE A 1 175 ? -4.380 4.702 16.414 1.00 93.94 175 ILE A O 1
ATOM 1376 N N . LYS A 1 176 ? -2.545 5.265 15.269 1.00 91.69 176 LYS A N 1
ATOM 1377 C CA . LYS A 1 176 ? -2.588 6.683 15.629 1.00 91.69 176 LYS A CA 1
ATOM 1378 C C . LYS A 1 176 ? -2.207 7.534 14.435 1.00 91.69 176 LYS A C 1
ATOM 1380 O O . LYS A 1 176 ? -1.446 7.079 13.593 1.00 91.69 176 LYS A O 1
ATOM 1385 N N . TYR A 1 177 ? -2.714 8.757 14.392 1.00 92.19 177 TYR A N 1
ATOM 1386 C CA . TYR A 1 177 ? -2.175 9.815 13.548 1.00 92.19 177 TYR A CA 1
ATOM 1387 C C . TYR A 1 177 ? -1.334 10.735 14.432 1.00 92.19 177 TYR A C 1
ATOM 1389 O O . TYR A 1 177 ? -1.822 11.233 15.448 1.00 92.19 177 TYR A O 1
ATOM 1397 N N . LEU A 1 178 ? -0.067 10.941 14.081 1.00 94.25 178 LEU A N 1
ATOM 1398 C CA . LEU A 1 178 ? 0.810 11.835 14.834 1.00 94.25 178 LEU A CA 1
ATOM 1399 C C . LEU A 1 178 ? 0.593 13.281 14.384 1.00 94.25 178 LEU A C 1
ATOM 1401 O O . LEU A 1 178 ? 0.751 13.592 13.207 1.00 94.25 178 LEU A O 1
ATOM 1405 N N . ALA A 1 179 ? 0.235 14.161 15.322 1.00 93.06 179 ALA A N 1
ATOM 1406 C CA . ALA A 1 179 ? 0.082 15.598 15.069 1.00 93.06 179 ALA A CA 1
ATOM 1407 C C . ALA A 1 179 ? 1.405 16.375 15.192 1.00 93.06 179 ALA A C 1
ATOM 1409 O O . ALA A 1 179 ? 1.510 17.496 14.698 1.00 93.06 179 ALA A O 1
ATOM 1410 N N . LEU A 1 180 ? 2.394 15.793 15.872 1.00 95.69 180 LEU A N 1
ATOM 1411 C CA . LEU A 1 180 ? 3.727 16.344 16.091 1.00 95.69 180 LEU A CA 1
ATOM 1412 C C . LEU A 1 180 ? 4.753 15.213 16.020 1.00 95.69 180 LEU A C 1
ATOM 1414 O O . LEU A 1 180 ? 4.417 14.063 16.313 1.00 95.69 180 LEU A O 1
ATOM 1418 N N . ASP A 1 181 ? 5.987 15.574 15.679 1.00 96.69 181 ASP A N 1
ATOM 1419 C CA . ASP A 1 181 ? 7.127 14.663 15.698 1.00 96.69 181 ASP A CA 1
ATOM 1420 C C . ASP A 1 181 ? 7.404 14.183 17.129 1.00 96.69 181 ASP A C 1
ATOM 1422 O O . ASP A 1 181 ? 7.655 14.985 18.035 1.00 96.69 181 ASP A O 1
ATOM 1426 N N . ASP A 1 182 ? 7.327 12.871 17.328 1.00 93.69 182 ASP A N 1
ATOM 1427 C CA . ASP A 1 182 ? 7.608 12.192 18.591 1.00 93.69 182 ASP A CA 1
ATOM 1428 C C . ASP A 1 182 ? 8.927 11.396 18.548 1.00 93.69 182 ASP A C 1
ATOM 1430 O O . ASP A 1 182 ? 9.238 10.661 19.488 1.00 93.69 182 ASP A O 1
ATOM 1434 N N . GLY A 1 183 ? 9.713 11.555 17.476 1.00 94.25 183 GLY A N 1
ATOM 1435 C CA . GLY A 1 183 ? 10.970 10.854 17.232 1.00 94.25 183 GLY A CA 1
ATOM 1436 C C . GLY A 1 183 ? 10.811 9.434 16.683 1.00 94.25 183 GLY A C 1
ATOM 1437 O O . GLY A 1 183 ? 11.822 8.770 16.449 1.00 94.25 183 GLY A O 1
ATOM 1438 N N . ASN A 1 184 ? 9.580 8.947 16.477 1.00 94.31 184 ASN A N 1
ATOM 1439 C CA . ASN A 1 184 ? 9.336 7.648 15.858 1.00 94.31 184 ASN A CA 1
ATOM 1440 C C . ASN A 1 184 ? 9.251 7.762 14.333 1.00 94.31 184 ASN A C 1
ATOM 1442 O O . ASN A 1 184 ? 8.705 8.711 13.777 1.00 94.31 184 ASN A O 1
ATOM 1446 N N . LEU A 1 185 ? 9.670 6.697 13.648 1.00 95.94 185 LEU A N 1
ATOM 1447 C CA . LEU A 1 185 ? 9.686 6.619 12.180 1.00 95.94 185 LEU A CA 1
ATOM 1448 C C . LEU A 1 185 ? 8.300 6.749 11.529 1.00 95.94 185 LEU A C 1
ATOM 1450 O O . LEU A 1 185 ? 8.201 7.041 10.341 1.00 95.94 185 LEU A O 1
ATOM 1454 N N . GLN A 1 186 ? 7.220 6.554 12.293 1.00 96.38 186 GLN A N 1
ATOM 1455 C CA . GLN A 1 186 ? 5.867 6.830 11.814 1.00 96.38 186 GLN A CA 1
ATOM 1456 C C . GLN A 1 186 ? 5.722 8.285 11.346 1.00 96.38 186 GLN A C 1
ATOM 1458 O O . GLN A 1 186 ? 5.058 8.531 10.340 1.00 96.38 186 GLN A O 1
ATOM 1463 N N . TRP A 1 187 ? 6.333 9.242 12.053 1.00 97.12 187 TRP A N 1
ATOM 1464 C CA . TRP A 1 187 ? 6.291 10.648 11.662 1.00 97.12 187 TRP A CA 1
ATOM 1465 C C . TRP A 1 187 ? 6.929 10.852 10.285 1.00 97.12 187 TRP A C 1
ATOM 1467 O O . TRP A 1 187 ? 6.308 11.444 9.403 1.00 97.12 187 TRP A O 1
ATOM 1477 N N . ASP A 1 188 ? 8.107 10.271 10.055 1.00 97.00 188 ASP A N 1
ATOM 1478 C CA . ASP A 1 188 ? 8.799 10.348 8.765 1.00 97.00 188 ASP A CA 1
ATOM 1479 C C . ASP A 1 188 ? 7.967 9.735 7.630 1.00 97.00 188 ASP A C 1
ATOM 1481 O O . ASP A 1 188 ? 7.859 10.314 6.547 1.00 97.00 188 ASP A O 1
ATOM 1485 N N . VAL A 1 189 ? 7.331 8.583 7.878 1.00 96.62 189 VAL A N 1
ATOM 1486 C CA . VAL A 1 189 ? 6.430 7.933 6.912 1.00 96.62 189 VAL A CA 1
ATOM 1487 C C . VAL A 1 189 ? 5.215 8.811 6.608 1.00 96.62 189 VAL A C 1
ATOM 1489 O O . VAL A 1 189 ? 4.847 8.947 5.441 1.00 96.62 189 VAL A O 1
ATOM 1492 N N . GLN A 1 190 ? 4.603 9.423 7.628 1.00 96.12 190 GLN A N 1
ATOM 1493 C CA . GLN A 1 190 ? 3.469 10.334 7.456 1.00 96.12 190 GLN A CA 1
ATOM 1494 C C . GLN A 1 190 ? 3.853 11.565 6.629 1.00 96.12 190 GLN A C 1
ATOM 1496 O O . GLN A 1 190 ? 3.126 11.933 5.712 1.00 96.12 190 GLN A O 1
ATOM 1501 N N . GLN A 1 191 ? 4.999 12.183 6.920 1.00 96.38 191 GLN A N 1
ATOM 1502 C CA . GLN A 1 191 ? 5.451 13.393 6.230 1.00 96.38 191 GLN A CA 1
ATOM 1503 C C . GLN A 1 191 ? 5.888 13.125 4.786 1.00 96.38 191 GLN A C 1
ATOM 1505 O O . GLN A 1 191 ? 5.762 14.000 3.932 1.00 96.38 191 GLN A O 1
ATOM 1510 N N . ALA A 1 192 ? 6.394 11.923 4.502 1.00 94.75 192 ALA A N 1
ATOM 1511 C CA . ALA A 1 192 ? 6.756 11.501 3.153 1.00 94.75 192 ALA A CA 1
ATOM 1512 C C . ALA A 1 192 ? 5.548 11.057 2.307 1.00 94.75 192 ALA A C 1
ATOM 1514 O O . ALA A 1 192 ? 5.698 10.836 1.103 1.00 94.75 192 ALA A O 1
ATOM 1515 N N . ALA A 1 193 ? 4.363 10.892 2.904 1.00 92.69 193 ALA A N 1
ATOM 1516 C CA . ALA A 1 193 ? 3.165 10.519 2.168 1.00 92.69 193 ALA A CA 1
ATOM 1517 C C . ALA A 1 193 ? 2.699 11.680 1.277 1.00 92.69 193 ALA A C 1
ATOM 1519 O O . ALA A 1 193 ? 2.478 12.797 1.739 1.00 92.69 193 ALA A O 1
ATOM 1520 N N . VAL A 1 194 ? 2.526 11.397 -0.013 1.00 90.31 194 VAL A N 1
ATOM 1521 C CA . VAL A 1 194 ? 2.024 12.358 -0.997 1.00 90.31 194 VAL A CA 1
ATOM 1522 C C . VAL A 1 194 ? 0.639 11.908 -1.433 1.00 90.31 194 VAL A C 1
ATOM 1524 O O . VAL A 1 194 ? 0.470 10.782 -1.901 1.00 90.31 194 VAL A O 1
ATOM 1527 N N . ASP A 1 195 ? -0.350 12.782 -1.267 1.00 87.06 195 ASP A N 1
ATOM 1528 C CA . ASP A 1 195 ? -1.713 12.493 -1.703 1.00 87.06 195 ASP A CA 1
ATOM 1529 C C . ASP A 1 195 ? -1.766 12.305 -3.227 1.00 87.06 195 ASP A C 1
ATOM 1531 O O . ASP A 1 195 ? -1.156 13.064 -3.985 1.00 87.06 195 ASP A O 1
ATOM 1535 N N . GLY A 1 196 ? -2.454 11.253 -3.669 1.00 85.31 196 GLY A N 1
ATOM 1536 C CA . GLY A 1 1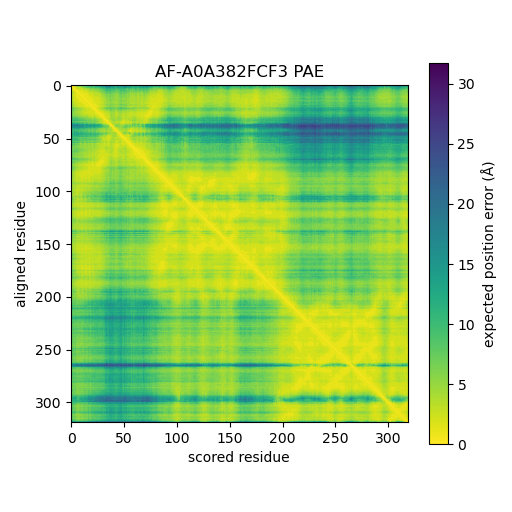96 ? -2.534 10.868 -5.080 1.00 85.31 196 GLY A CA 1
ATOM 1537 C C . GLY A 1 196 ? -1.241 10.317 -5.701 1.00 85.31 196 GLY A C 1
ATOM 1538 O O . GLY A 1 196 ? -1.164 10.220 -6.927 1.00 85.31 196 GLY A O 1
ATOM 1539 N N . SER A 1 197 ? -0.214 9.953 -4.918 1.00 88.00 197 SER A N 1
ATOM 1540 C CA . SER A 1 197 ? 0.990 9.340 -5.493 1.00 88.00 197 SER A CA 1
ATOM 1541 C C . SER A 1 197 ? 0.695 7.976 -6.131 1.00 88.00 197 SER A C 1
ATOM 1543 O O . SER A 1 197 ? 0.004 7.127 -5.565 1.00 88.00 197 SER A O 1
ATOM 1545 N N . LEU A 1 198 ? 1.264 7.740 -7.319 1.00 88.62 198 LEU A N 1
ATOM 1546 C CA . LEU A 1 198 ? 1.316 6.401 -7.903 1.00 88.62 198 LEU A CA 1
ATOM 1547 C C . LEU A 1 198 ? 2.537 5.663 -7.354 1.00 88.62 198 LEU A C 1
ATOM 1549 O O . LEU A 1 198 ? 3.676 6.026 -7.633 1.00 88.62 198 LEU A O 1
ATOM 1553 N N . GLU A 1 199 ? 2.280 4.603 -6.598 1.00 89.38 199 GLU A N 1
ATOM 1554 C CA . GLU A 1 199 ? 3.307 3.797 -5.923 1.00 89.38 199 GLU A CA 1
ATOM 1555 C C . GLU A 1 199 ? 3.534 2.435 -6.608 1.00 89.38 199 GLU A C 1
ATOM 1557 O O . GLU A 1 199 ? 4.597 1.803 -6.498 1.00 89.38 199 GLU A O 1
ATOM 1562 N N . HIS A 1 200 ? 2.510 1.960 -7.318 1.00 90.94 200 HIS A N 1
ATOM 1563 C CA . HIS A 1 200 ? 2.465 0.651 -7.956 1.00 90.94 200 HIS A CA 1
ATOM 1564 C C . HIS A 1 200 ? 1.477 0.645 -9.122 1.00 90.94 200 HIS A C 1
ATOM 1566 O O . HIS A 1 200 ? 0.471 1.352 -9.093 1.00 90.94 200 HIS A O 1
ATOM 1572 N N . ILE A 1 201 ? 1.797 -0.136 -10.153 1.00 90.44 201 ILE A N 1
ATOM 1573 C CA . ILE A 1 201 ? 0.958 -0.341 -11.334 1.00 90.44 201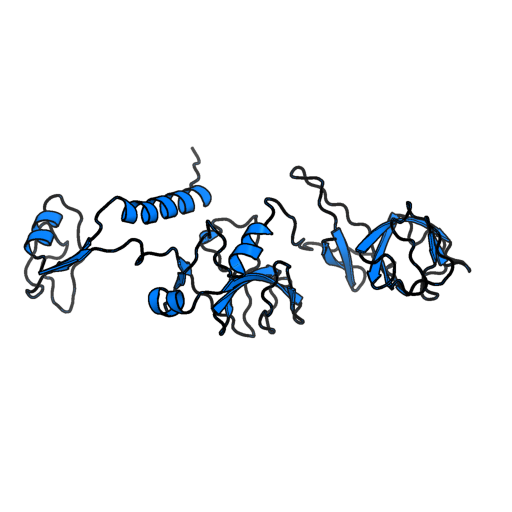 ILE A CA 1
ATOM 1574 C C . ILE A 1 201 ? 0.865 -1.844 -11.568 1.00 90.44 201 ILE A C 1
ATOM 1576 O O . ILE A 1 201 ? 1.867 -2.488 -11.896 1.00 90.44 201 ILE A O 1
ATOM 1580 N N . ASP A 1 202 ? -0.347 -2.378 -11.459 1.00 90.44 202 ASP A N 1
ATOM 1581 C CA . ASP A 1 202 ? -0.615 -3.772 -11.779 1.00 90.44 202 ASP A CA 1
ATOM 1582 C C . ASP A 1 202 ? -0.632 -4.027 -13.279 1.00 90.44 202 ASP A C 1
ATOM 1584 O O . ASP A 1 202 ? -1.262 -3.320 -14.070 1.00 90.44 202 ASP A O 1
ATOM 1588 N N . VAL A 1 203 ? 0.036 -5.108 -13.673 1.00 91.06 203 VAL A N 1
ATOM 1589 C CA . VAL A 1 203 ? -0.002 -5.601 -15.047 1.00 91.06 203 VAL A CA 1
ATOM 1590 C C . VAL A 1 203 ? -1.118 -6.630 -15.163 1.00 91.06 203 VAL A C 1
ATOM 1592 O O . VAL A 1 203 ? -0.901 -7.826 -14.992 1.00 91.06 203 VAL A O 1
ATOM 1595 N N . THR A 1 204 ? -2.322 -6.164 -15.486 1.00 90.00 204 THR A N 1
ATOM 1596 C CA . THR A 1 204 ? -3.491 -7.036 -15.693 1.00 90.00 204 THR A CA 1
ATOM 1597 C C . THR A 1 204 ? -3.413 -7.804 -17.016 1.00 90.00 204 THR A C 1
ATOM 1599 O O . THR A 1 204 ? -3.749 -8.986 -17.077 1.00 90.00 204 THR A O 1
ATOM 1602 N N . ALA A 1 205 ? -2.914 -7.160 -18.076 1.00 91.88 205 ALA A N 1
ATOM 1603 C CA . ALA A 1 205 ? -2.674 -7.766 -19.383 1.00 91.88 205 ALA A CA 1
ATOM 1604 C C . ALA A 1 205 ? -1.359 -7.249 -19.987 1.00 91.88 205 ALA A C 1
ATOM 1606 O O . ALA A 1 205 ? -1.298 -6.164 -20.558 1.00 91.88 205 ALA A O 1
ATOM 1607 N N . GLY A 1 206 ? -0.298 -8.054 -19.899 1.00 92.12 206 GLY A N 1
ATOM 1608 C CA . GLY A 1 206 ? 1.050 -7.677 -20.346 1.00 92.12 206 GLY A CA 1
ATOM 1609 C C . GLY A 1 206 ? 1.286 -7.691 -21.862 1.00 92.12 206 GLY A C 1
ATOM 1610 O O . GLY A 1 206 ? 2.425 -7.521 -22.297 1.00 92.12 206 GLY A O 1
ATOM 1611 N N . GLY A 1 207 ? 0.247 -7.942 -22.662 1.00 94.56 207 GLY A N 1
ATOM 1612 C CA . GLY A 1 207 ? 0.339 -8.061 -24.119 1.00 94.56 207 GLY A CA 1
ATOM 1613 C C . GLY A 1 207 ? 1.236 -9.213 -24.593 1.00 94.56 207 GLY A C 1
ATOM 1614 O O . GLY A 1 207 ? 1.470 -10.182 -23.873 1.00 94.56 207 GLY A O 1
ATOM 1615 N N . SER A 1 208 ? 1.720 -9.113 -25.831 1.00 94.75 208 SER A N 1
ATOM 1616 C CA . SER A 1 208 ? 2.627 -10.083 -26.457 1.00 94.75 208 SER A CA 1
ATOM 1617 C C . SER A 1 208 ? 3.502 -9.401 -27.511 1.00 94.75 208 SER A C 1
ATOM 1619 O O . SER A 1 208 ? 3.116 -8.362 -28.042 1.00 94.75 208 SER A O 1
ATOM 1621 N N . GLY A 1 209 ? 4.626 -10.018 -27.883 1.00 93.88 209 GLY A N 1
ATOM 1622 C CA . GLY A 1 209 ? 5.488 -9.533 -28.971 1.00 93.88 209 GLY A CA 1
ATOM 1623 C C . GLY A 1 209 ? 6.585 -8.557 -28.536 1.00 93.88 209 GLY A C 1
ATOM 1624 O O . GLY A 1 209 ? 7.336 -8.074 -29.379 1.00 93.88 209 GLY A O 1
ATOM 1625 N N . TYR A 1 210 ? 6.742 -8.313 -27.233 1.00 94.81 210 TYR A N 1
ATOM 1626 C CA . TYR A 1 210 ? 7.825 -7.495 -26.682 1.00 94.81 210 TYR A CA 1
ATOM 1627 C C . TYR A 1 210 ? 9.152 -8.273 -26.651 1.00 94.81 210 TYR A C 1
ATOM 1629 O O . TYR A 1 210 ? 9.650 -8.645 -25.596 1.00 94.81 210 TYR A O 1
ATOM 1637 N N . VAL A 1 211 ? 9.715 -8.583 -27.819 1.00 94.75 211 VAL A N 1
ATOM 1638 C CA . VAL A 1 211 ? 10.916 -9.438 -27.945 1.00 94.75 211 VAL A CA 1
ATOM 1639 C C . VAL A 1 211 ? 12.228 -8.658 -28.070 1.00 94.75 211 VAL A C 1
ATOM 1641 O O . VAL A 1 211 ? 13.301 -9.244 -27.974 1.00 94.75 211 VAL A O 1
ATOM 1644 N N . ASN A 1 212 ? 12.152 -7.336 -28.238 1.00 94.50 212 ASN A N 1
ATOM 1645 C CA . ASN A 1 212 ? 13.303 -6.468 -28.508 1.00 94.50 212 ASN A CA 1
ATOM 1646 C C . ASN A 1 212 ? 13.860 -5.802 -27.236 1.00 94.50 212 ASN A C 1
ATOM 1648 O O . ASN A 1 212 ? 14.258 -4.644 -27.265 1.00 94.50 212 ASN A O 1
ATOM 1652 N N . THR A 1 213 ? 13.865 -6.494 -26.097 1.00 96.38 213 THR A N 1
ATOM 1653 C CA . THR A 1 213 ? 14.448 -5.962 -24.852 1.00 96.38 213 THR A CA 1
ATOM 1654 C C . THR A 1 213 ? 15.945 -6.221 -24.787 1.00 96.38 213 THR A C 1
ATOM 1656 O O . THR A 1 213 ? 16.404 -7.290 -25.191 1.00 96.38 213 THR A O 1
ATOM 1659 N N . ASN A 1 214 ? 16.711 -5.299 -24.211 1.00 97.12 214 ASN A N 1
ATOM 1660 C CA . ASN A 1 214 ? 18.145 -5.497 -24.030 1.00 97.12 214 ASN A CA 1
ATOM 1661 C C . ASN A 1 214 ? 18.654 -4.805 -22.769 1.00 97.12 214 ASN A C 1
ATOM 1663 O O . ASN A 1 214 ? 18.290 -3.674 -22.484 1.00 97.12 214 ASN A O 1
ATOM 1667 N N . THR A 1 215 ? 19.517 -5.479 -22.021 1.00 97.31 215 THR A N 1
ATOM 1668 C CA . THR A 1 215 ? 20.142 -4.935 -20.814 1.00 97.31 215 THR A CA 1
ATOM 1669 C C . THR A 1 215 ? 21.643 -5.140 -20.896 1.00 97.31 215 THR A C 1
ATOM 1671 O O . THR A 1 215 ? 22.102 -6.167 -21.403 1.00 97.31 215 THR A O 1
ATOM 1674 N N . GLY A 1 216 ? 22.422 -4.213 -20.356 1.00 97.56 216 GLY A N 1
ATOM 1675 C CA . GLY A 1 216 ? 23.870 -4.366 -20.298 1.00 97.56 216 GLY A CA 1
ATOM 1676 C C . GLY A 1 216 ? 24.563 -3.139 -19.736 1.00 97.56 216 GLY A C 1
ATOM 1677 O O . GLY A 1 216 ? 23.916 -2.200 -19.285 1.00 97.56 216 GLY A O 1
ATOM 1678 N N . THR A 1 217 ? 25.890 -3.139 -19.786 1.00 98.38 217 THR A N 1
ATOM 1679 C CA . THR A 1 217 ? 26.698 -1.956 -19.473 1.00 98.38 217 THR A CA 1
ATOM 1680 C C . THR A 1 217 ? 26.999 -1.205 -20.762 1.00 98.38 217 THR A C 1
ATOM 1682 O O . THR A 1 217 ? 27.356 -1.817 -21.772 1.00 98.38 217 THR A O 1
ATOM 1685 N N . ALA A 1 218 ? 26.812 0.111 -20.754 1.00 98.06 218 ALA A N 1
ATOM 1686 C CA . ALA A 1 218 ? 27.091 0.954 -21.905 1.00 98.06 218 ALA A CA 1
ATOM 1687 C C . ALA A 1 218 ? 28.582 0.921 -22.272 1.00 98.06 218 ALA A C 1
ATOM 1689 O O . ALA A 1 218 ? 29.457 0.683 -21.439 1.00 98.06 218 ALA A O 1
ATOM 1690 N N . LYS A 1 219 ? 28.877 1.169 -23.547 1.00 96.94 219 LYS A N 1
ATOM 1691 C CA . LYS A 1 219 ? 30.242 1.340 -24.045 1.00 96.94 219 LYS A CA 1
ATOM 1692 C C . LYS A 1 219 ? 30.692 2.783 -23.834 1.00 96.94 219 LYS A C 1
ATOM 1694 O O . LYS A 1 219 ? 29.886 3.700 -23.685 1.00 96.94 219 LYS A O 1
ATOM 1699 N N . ALA A 1 220 ? 32.001 3.003 -23.898 1.00 95.06 220 ALA A N 1
ATOM 1700 C CA . ALA A 1 220 ? 32.539 4.354 -23.986 1.00 95.06 220 ALA A CA 1
ATOM 1701 C C . ALA A 1 220 ? 32.035 5.082 -25.253 1.00 95.06 220 ALA A C 1
ATOM 1703 O O . ALA A 1 220 ? 31.658 4.461 -26.252 1.00 95.06 220 ALA A O 1
ATOM 1704 N N . GLY A 1 221 ? 32.071 6.415 -25.221 1.00 93.69 221 GLY A N 1
ATOM 1705 C CA . GLY A 1 221 ? 31.738 7.257 -26.374 1.00 93.69 221 GLY A CA 1
ATOM 1706 C C . GLY A 1 221 ? 30.274 7.693 -26.476 1.00 93.69 221 GLY A C 1
ATOM 1707 O O . GLY A 1 221 ? 29.895 8.231 -27.512 1.00 93.69 221 GLY A O 1
ATOM 1708 N N . SER A 1 222 ? 29.469 7.489 -25.431 1.00 96.38 222 SER A N 1
ATOM 1709 C CA . SER A 1 222 ? 28.171 8.160 -25.279 1.00 96.38 222 SER A CA 1
ATOM 1710 C C . SER A 1 222 ? 28.349 9.686 -25.253 1.00 96.38 222 SER A C 1
ATOM 1712 O O . SER A 1 222 ? 29.336 10.203 -24.723 1.00 96.38 222 SER A O 1
ATOM 1714 N N . THR A 1 223 ? 27.395 10.417 -25.825 1.00 97.69 223 THR A N 1
ATOM 1715 C CA . THR A 1 223 ? 27.374 11.891 -25.858 1.00 97.69 223 THR A CA 1
ATOM 1716 C C . THR A 1 223 ? 26.192 12.434 -25.057 1.00 97.69 223 THR A C 1
ATOM 1718 O O . THR A 1 223 ? 25.386 11.673 -24.528 1.00 97.69 223 THR A O 1
ATOM 1721 N N . SER A 1 224 ? 26.024 13.759 -24.989 1.00 97.56 224 SER A N 1
ATOM 1722 C CA . SER A 1 224 ? 24.862 14.355 -24.313 1.00 97.56 224 SER A CA 1
ATOM 1723 C C . SER A 1 224 ? 23.516 13.898 -24.886 1.00 97.56 224 SER A C 1
ATOM 1725 O O . SER A 1 224 ? 22.527 13.962 -24.168 1.00 97.56 224 SER A O 1
ATOM 1727 N N . THR A 1 225 ? 23.462 13.417 -26.131 1.00 98.31 225 THR A N 1
ATOM 1728 C CA . THR A 1 225 ? 22.235 12.981 -26.824 1.00 98.31 225 THR A CA 1
ATOM 1729 C C . THR A 1 225 ? 22.288 11.533 -27.310 1.00 98.31 225 THR A C 1
ATOM 1731 O O . THR A 1 225 ? 21.431 11.115 -28.085 1.00 98.31 225 THR A O 1
ATOM 1734 N N . THR A 1 226 ? 23.285 10.750 -26.892 1.00 98.12 226 THR A N 1
ATOM 1735 C CA . THR A 1 226 ? 23.406 9.346 -27.306 1.00 98.12 226 THR A CA 1
ATOM 1736 C C . THR A 1 226 ? 23.838 8.452 -26.156 1.00 98.12 226 THR A C 1
ATOM 1738 O O . THR A 1 226 ? 24.457 8.904 -25.194 1.00 98.12 226 THR A O 1
ATOM 1741 N N . ILE A 1 227 ? 23.525 7.166 -26.267 1.00 98.44 227 ILE A N 1
ATOM 1742 C CA . ILE A 1 227 ? 24.123 6.109 -25.457 1.00 98.44 227 ILE A CA 1
ATOM 1743 C C . ILE A 1 227 ? 24.592 4.978 -26.371 1.00 98.44 227 ILE A C 1
ATOM 1745 O O . ILE A 1 227 ? 23.829 4.480 -27.200 1.00 98.44 227 ILE A O 1
ATOM 1749 N N . ASN A 1 228 ? 25.852 4.570 -26.220 1.00 97.56 228 ASN A N 1
ATOM 1750 C CA . ASN A 1 228 ? 26.392 3.423 -26.944 1.00 97.56 228 ASN A CA 1
ATOM 1751 C C . ASN A 1 228 ? 26.061 2.147 -26.168 1.00 97.56 228 ASN A C 1
ATOM 1753 O O . ASN A 1 228 ? 26.645 1.883 -25.116 1.00 97.56 228 ASN A O 1
ATOM 1757 N N . LEU A 1 229 ? 25.120 1.356 -26.678 1.00 98.25 229 LEU A N 1
ATOM 1758 C CA . LEU A 1 229 ? 24.681 0.117 -26.041 1.00 98.25 229 LEU A CA 1
ATOM 1759 C C . LEU A 1 229 ? 25.766 -0.970 -26.124 1.00 98.25 229 LEU A C 1
ATOM 1761 O O . LEU A 1 229 ? 26.683 -0.910 -26.944 1.00 98.25 229 LEU A O 1
ATOM 1765 N N . ALA A 1 230 ? 25.646 -1.976 -25.263 1.00 97.50 230 ALA A N 1
ATOM 1766 C CA . ALA A 1 230 ? 26.552 -3.123 -25.198 1.00 97.50 230 ALA A CA 1
ATOM 1767 C C . ALA A 1 230 ? 26.608 -3.884 -26.534 1.00 97.50 230 ALA A C 1
ATOM 1769 O O . ALA A 1 230 ? 25.666 -3.849 -27.325 1.00 97.50 230 ALA A O 1
ATOM 1770 N N . ASP A 1 231 ? 27.677 -4.645 -26.767 1.00 95.94 231 ASP A N 1
ATOM 1771 C CA . ASP A 1 231 ? 27.831 -5.420 -28.010 1.00 95.94 231 ASP A CA 1
ATOM 1772 C C . ASP A 1 231 ? 26.766 -6.516 -28.184 1.00 95.94 231 ASP A C 1
ATOM 1774 O O . ASP A 1 231 ? 26.507 -6.955 -29.302 1.00 95.94 231 ASP A O 1
ATOM 1778 N N . THR A 1 232 ? 26.105 -6.917 -27.093 1.00 95.81 232 THR A N 1
ATOM 1779 C CA . THR A 1 232 ? 24.954 -7.832 -27.102 1.00 95.81 232 THR A CA 1
ATOM 1780 C C . THR A 1 232 ? 23.668 -7.193 -27.636 1.00 95.81 232 THR A C 1
ATOM 1782 O O . THR A 1 232 ? 22.692 -7.906 -27.865 1.00 95.81 232 THR A O 1
ATOM 1785 N N . ALA A 1 233 ? 23.631 -5.872 -27.831 1.00 97.62 233 ALA A N 1
ATOM 1786 C CA . ALA A 1 233 ? 22.498 -5.184 -28.433 1.00 97.62 233 ALA A CA 1
ATOM 1787 C C . ALA A 1 233 ? 22.356 -5.526 -29.929 1.00 97.62 233 ALA A C 1
ATOM 1789 O O . ALA A 1 233 ? 23.338 -5.792 -30.634 1.00 97.62 233 ALA A O 1
ATOM 1790 N N . SER A 1 234 ? 21.116 -5.508 -30.427 1.00 97.06 234 SER A N 1
ATOM 1791 C CA . SER A 1 234 ? 20.776 -5.899 -31.799 1.00 97.06 234 SER A CA 1
ATOM 1792 C C . SER A 1 234 ? 21.624 -5.198 -32.866 1.00 97.06 234 SER A C 1
ATOM 1794 O O . SER A 1 234 ? 22.006 -4.040 -32.735 1.00 97.06 234 SER A O 1
ATOM 1796 N N . ALA A 1 235 ? 21.941 -5.923 -33.942 1.00 96.94 235 ALA A N 1
ATOM 1797 C CA . ALA A 1 235 ? 22.633 -5.379 -35.113 1.00 96.94 235 ALA A CA 1
ATOM 1798 C C . ALA A 1 235 ? 21.733 -4.636 -36.102 1.00 96.94 235 ALA A C 1
ATOM 1800 O O . ALA A 1 235 ? 22.225 -4.077 -37.076 1.00 96.94 235 ALA A O 1
ATOM 1801 N N . THR A 1 236 ? 20.428 -4.661 -35.856 1.00 97.12 236 THR A N 1
ATOM 1802 C CA . THR A 1 236 ? 19.425 -4.141 -36.779 1.00 97.12 236 THR A CA 1
ATOM 1803 C C . THR A 1 236 ? 19.151 -2.684 -36.449 1.00 97.12 236 THR A C 1
ATOM 1805 O O . THR A 1 236 ? 18.821 -2.376 -35.303 1.00 97.12 236 THR A O 1
ATOM 1808 N N . ASP A 1 237 ? 19.284 -1.812 -37.442 1.00 97.50 237 ASP A N 1
ATOM 1809 C CA . ASP A 1 237 ? 18.892 -0.408 -37.321 1.00 97.50 237 ASP A CA 1
ATOM 1810 C C . ASP A 1 237 ? 17.392 -0.295 -36.995 1.00 97.50 237 ASP A C 1
ATOM 1812 O O . ASP A 1 237 ? 16.606 -1.202 -37.280 1.00 97.50 237 ASP A O 1
ATOM 1816 N N . ASP A 1 238 ? 17.008 0.795 -36.333 1.00 97.19 238 ASP A N 1
ATOM 1817 C CA . ASP A 1 238 ? 15.632 1.151 -35.957 1.00 97.19 238 ASP A CA 1
ATOM 1818 C C . ASP A 1 238 ? 14.900 0.210 -34.982 1.00 97.19 238 ASP A C 1
ATOM 1820 O O . ASP A 1 238 ? 13.810 0.535 -34.507 1.00 97.19 238 ASP A O 1
ATOM 1824 N N . ILE A 1 239 ? 15.478 -0.941 -34.622 1.00 97.06 239 ILE A N 1
ATOM 1825 C CA . ILE A 1 239 ? 14.788 -1.981 -33.836 1.00 97.06 239 ILE A CA 1
ATOM 1826 C C . ILE A 1 239 ? 14.336 -1.525 -32.438 1.00 97.06 239 ILE A C 1
ATOM 1828 O O . ILE A 1 239 ? 13.393 -2.094 -31.886 1.00 97.06 239 ILE A O 1
ATOM 1832 N N . TYR A 1 240 ? 14.989 -0.504 -31.873 1.00 98.12 240 TYR A N 1
ATOM 1833 C CA . TYR A 1 240 ? 14.647 0.081 -30.573 1.00 98.12 240 TYR A CA 1
ATOM 1834 C C . TYR A 1 240 ? 13.961 1.450 -30.677 1.00 98.12 240 TYR A C 1
ATOM 1836 O O . TYR A 1 240 ? 13.746 2.101 -29.653 1.00 98.12 240 TYR A O 1
ATOM 1844 N N . ASN A 1 241 ? 13.599 1.912 -31.877 1.00 97.69 241 ASN A N 1
ATOM 1845 C CA . ASN A 1 241 ? 12.923 3.198 -32.033 1.00 97.69 241 ASN A CA 1
ATOM 1846 C C . ASN A 1 241 ? 11.587 3.197 -31.278 1.00 97.69 241 ASN A C 1
ATOM 1848 O O . ASN A 1 241 ? 10.842 2.218 -31.289 1.00 97.69 241 ASN A O 1
ATOM 1852 N N . SER A 1 242 ? 11.273 4.316 -30.622 1.00 96.50 242 SER A N 1
ATOM 1853 C CA . SER A 1 242 ? 10.113 4.484 -29.728 1.00 96.50 242 SER A CA 1
ATOM 1854 C C . SER A 1 242 ? 10.134 3.634 -28.449 1.00 96.50 242 SER A C 1
ATOM 1856 O O . SER A 1 242 ? 9.201 3.725 -27.652 1.00 96.50 242 SER A O 1
ATOM 1858 N N . MET A 1 243 ? 11.178 2.834 -28.205 1.00 97.62 243 MET A N 1
ATOM 1859 C CA . MET A 1 243 ? 11.404 2.198 -26.905 1.00 97.62 243 MET A CA 1
ATOM 1860 C C . MET A 1 243 ? 12.054 3.187 -25.931 1.00 97.62 243 MET A C 1
ATOM 1862 O O . MET A 1 243 ? 12.398 4.316 -26.286 1.00 97.62 243 MET A O 1
ATOM 1866 N N . THR A 1 244 ? 12.221 2.771 -24.680 1.00 97.38 244 THR A N 1
ATOM 1867 C CA . THR A 1 244 ? 12.918 3.560 -23.660 1.00 97.38 244 THR A CA 1
ATOM 1868 C C . THR A 1 244 ? 14.255 2.941 -23.305 1.00 97.38 244 THR A C 1
ATOM 1870 O O . THR A 1 244 ? 14.394 1.722 -23.334 1.00 97.38 244 THR A O 1
ATOM 1873 N N . VAL A 1 245 ? 15.217 3.784 -22.936 1.00 97.81 245 VAL A N 1
ATOM 1874 C CA . VAL A 1 245 ? 16.458 3.396 -22.268 1.00 97.81 245 VAL A CA 1
ATOM 1875 C C . VAL A 1 245 ? 16.483 4.018 -20.876 1.00 97.81 245 VAL A C 1
ATOM 1877 O O . VAL A 1 245 ? 16.386 5.238 -20.726 1.00 97.81 245 VAL A O 1
ATOM 1880 N N . TYR A 1 246 ? 16.578 3.170 -19.857 1.00 97.75 246 TYR A N 1
ATOM 1881 C CA . TYR A 1 246 ? 16.705 3.556 -18.454 1.00 97.75 246 TYR A CA 1
ATOM 1882 C C . TYR A 1 246 ? 18.095 3.205 -17.933 1.00 97.75 246 TYR A C 1
ATOM 1884 O O . TYR A 1 246 ? 18.578 2.110 -18.206 1.00 97.75 246 TYR A O 1
ATOM 1892 N N . ILE A 1 247 ? 18.723 4.103 -17.171 1.00 97.81 247 ILE A N 1
ATOM 1893 C CA . ILE A 1 247 ? 19.999 3.836 -16.497 1.00 97.81 247 ILE A CA 1
ATOM 1894 C C . ILE A 1 247 ? 19.719 3.353 -15.073 1.00 97.81 247 ILE A C 1
ATOM 1896 O O . ILE A 1 247 ? 19.271 4.130 -14.232 1.00 97.81 247 ILE A O 1
ATOM 1900 N N . SER A 1 248 ? 19.979 2.076 -14.799 1.00 96.25 248 SER A N 1
ATOM 1901 C CA . SER A 1 248 ? 19.662 1.432 -13.519 1.00 96.25 248 SER A CA 1
ATOM 1902 C C . SER A 1 248 ? 20.777 1.517 -12.480 1.00 96.25 248 SER A C 1
ATOM 1904 O O . SER A 1 248 ? 20.507 1.428 -11.284 1.00 96.25 248 SER A O 1
ATOM 1906 N N . SER A 1 249 ? 22.028 1.707 -12.904 1.00 97.44 249 SER A N 1
ATOM 1907 C CA . SER A 1 249 ? 23.152 2.003 -12.007 1.00 97.44 249 SER A CA 1
ATOM 1908 C C . SER A 1 249 ? 24.327 2.642 -12.757 1.00 97.44 249 SER A C 1
ATOM 1910 O O . SER A 1 249 ? 24.325 2.710 -13.986 1.00 97.44 249 SER A O 1
ATOM 1912 N N . GLY A 1 250 ? 25.330 3.122 -12.017 1.00 97.69 250 GLY A N 1
ATOM 1913 C CA . GLY A 1 250 ? 26.489 3.827 -12.576 1.00 97.69 250 GLY A CA 1
ATOM 1914 C C . GLY A 1 250 ? 26.199 5.290 -12.918 1.00 97.69 250 GLY A C 1
ATOM 1915 O O . GLY A 1 250 ? 25.245 5.890 -12.409 1.00 97.69 250 GLY A O 1
ATOM 1916 N N . THR A 1 251 ? 27.039 5.889 -13.764 1.00 98.12 251 THR A N 1
ATOM 1917 C CA . THR A 1 251 ? 26.904 7.301 -14.148 1.00 98.12 251 THR A CA 1
ATOM 1918 C C . THR A 1 251 ? 25.554 7.562 -14.817 1.00 98.12 251 THR A C 1
ATOM 1920 O O . THR A 1 251 ? 25.165 6.876 -15.759 1.00 98.12 251 THR A O 1
ATOM 1923 N N . GLY A 1 252 ? 24.823 8.569 -14.335 1.00 96.56 252 GLY A N 1
ATOM 1924 C CA . GLY A 1 252 ? 23.515 8.936 -14.880 1.00 96.56 252 GLY A CA 1
ATOM 1925 C C . GLY A 1 252 ? 22.346 8.043 -14.447 1.00 96.56 252 GLY A C 1
ATOM 1926 O O . GLY A 1 252 ? 21.280 8.152 -15.057 1.00 96.56 252 GLY A O 1
ATOM 1927 N N . SER A 1 253 ? 22.529 7.203 -13.419 1.00 97.19 253 SER A N 1
ATOM 1928 C CA . SER A 1 253 ? 21.473 6.376 -12.814 1.00 97.19 253 SER A CA 1
ATOM 1929 C C . SER A 1 253 ? 20.200 7.169 -12.492 1.00 97.19 253 SER A C 1
ATOM 1931 O O . SER A 1 253 ? 20.264 8.321 -12.063 1.00 97.19 253 SER A O 1
ATOM 1933 N N . GLY A 1 254 ? 19.043 6.543 -12.713 1.00 94.94 254 GLY A N 1
ATOM 1934 C CA . GLY A 1 254 ? 17.717 7.125 -12.498 1.00 94.94 254 GLY A CA 1
ATOM 1935 C C . GLY A 1 254 ? 17.136 7.848 -13.716 1.00 94.94 254 GLY A C 1
ATOM 1936 O O . GLY A 1 254 ? 15.943 8.132 -13.741 1.00 94.94 254 GLY A O 1
ATOM 1937 N N . GLN A 1 255 ? 17.927 8.115 -14.758 1.00 96.31 255 GLN A N 1
ATOM 1938 C CA . GLN A 1 255 ? 17.421 8.770 -15.966 1.00 96.31 255 GLN A CA 1
ATOM 1939 C C . GLN A 1 255 ? 16.774 7.760 -16.926 1.00 96.31 255 GLN A C 1
ATOM 1941 O O . GLN A 1 255 ? 17.365 6.727 -17.245 1.00 96.31 255 GLN A O 1
ATOM 1946 N N . ILE A 1 256 ? 15.589 8.096 -17.442 1.00 96.00 256 ILE A N 1
ATOM 1947 C CA . ILE A 1 256 ? 14.895 7.380 -18.522 1.00 96.00 256 ILE A CA 1
ATOM 1948 C C . ILE A 1 256 ? 14.702 8.296 -19.724 1.00 96.00 256 ILE A C 1
ATOM 1950 O O . ILE A 1 256 ? 14.356 9.467 -19.563 1.00 96.00 256 ILE A O 1
ATOM 1954 N N . LYS A 1 257 ? 14.914 7.774 -20.933 1.00 97.00 257 LYS A N 1
ATOM 1955 C CA . LYS A 1 257 ? 14.727 8.512 -22.187 1.00 97.00 257 LYS A CA 1
ATOM 1956 C C . LYS A 1 257 ? 14.074 7.646 -23.256 1.00 97.00 257 LYS A C 1
ATOM 1958 O O . LYS A 1 257 ? 14.300 6.441 -23.294 1.00 97.00 257 LYS A O 1
ATOM 1963 N N . VAL A 1 258 ? 13.301 8.270 -24.146 1.00 97.31 258 VAL A N 1
ATOM 1964 C CA . VAL A 1 258 ? 12.768 7.622 -25.356 1.00 97.31 258 VAL A CA 1
ATOM 1965 C C . VAL A 1 258 ? 13.839 7.634 -26.445 1.00 97.31 258 VAL A C 1
ATOM 1967 O O . VAL A 1 258 ? 14.450 8.675 -26.694 1.00 97.31 258 VAL A O 1
ATOM 1970 N N . ILE A 1 259 ? 14.051 6.484 -27.080 1.00 98.44 259 ILE A N 1
ATOM 1971 C CA . ILE A 1 259 ? 14.970 6.302 -28.202 1.00 98.44 259 ILE A CA 1
ATOM 1972 C C . ILE A 1 259 ? 14.285 6.818 -29.467 1.00 98.44 259 ILE A C 1
ATOM 1974 O O . ILE A 1 259 ? 13.286 6.257 -29.922 1.00 98.44 259 ILE A O 1
ATOM 1978 N N . THR A 1 260 ? 14.807 7.910 -30.018 1.00 98.38 260 THR A N 1
ATOM 1979 C CA . THR A 1 260 ? 14.279 8.522 -31.247 1.00 98.38 260 THR A CA 1
ATOM 1980 C C . THR A 1 260 ? 14.877 7.916 -32.508 1.00 98.38 260 THR A C 1
ATOM 1982 O O . THR A 1 260 ? 14.261 8.007 -33.562 1.00 98.38 260 THR A O 1
ATOM 1985 N N . ASP A 1 261 ? 16.075 7.345 -32.399 1.00 98.25 261 ASP A N 1
ATOM 1986 C CA . ASP A 1 261 ? 16.793 6.689 -33.490 1.00 98.25 261 ASP A CA 1
ATOM 1987 C C . ASP A 1 261 ? 17.787 5.666 -32.915 1.00 98.25 261 ASP A C 1
ATOM 1989 O O . ASP A 1 261 ? 18.323 5.874 -31.820 1.00 98.25 261 ASP A O 1
ATOM 1993 N N . TYR A 1 262 ? 18.041 4.574 -33.637 1.00 98.50 262 TYR A N 1
ATOM 1994 C CA . TYR A 1 262 ? 18.982 3.530 -33.241 1.00 98.50 262 TYR A CA 1
ATOM 1995 C C . TYR A 1 262 ? 19.790 3.019 -34.431 1.00 98.50 262 TYR A C 1
ATOM 1997 O O . TYR A 1 262 ? 19.260 2.363 -35.328 1.00 98.50 262 TYR A O 1
ATOM 2005 N N . VAL A 1 263 ? 21.106 3.227 -34.365 1.00 97.56 263 VAL A N 1
ATOM 2006 C CA . VAL A 1 263 ? 22.064 2.687 -35.333 1.00 97.56 263 VAL A CA 1
ATOM 2007 C C . VAL A 1 263 ? 22.681 1.416 -34.754 1.00 97.56 263 VAL A C 1
ATOM 2009 O O . VAL A 1 263 ? 23.602 1.453 -33.928 1.00 97.56 263 VAL A O 1
ATOM 2012 N N . GLY A 1 264 ? 22.149 0.276 -35.187 1.00 92.62 264 GLY A N 1
ATOM 2013 C CA . GLY A 1 264 ? 22.456 -1.057 -34.683 1.00 92.62 264 GLY A CA 1
ATOM 2014 C C . GLY A 1 264 ? 23.750 -1.648 -35.222 1.00 92.62 264 GLY A C 1
ATOM 2015 O O . GLY A 1 264 ? 24.211 -2.643 -34.676 1.00 92.62 264 GLY A O 1
ATOM 2016 N N . GLY A 1 265 ? 24.367 -1.054 -36.246 1.00 90.38 265 GLY A N 1
ATOM 2017 C CA . GLY A 1 265 ? 25.636 -1.510 -36.826 1.00 90.38 265 GLY A CA 1
ATOM 2018 C C . GLY A 1 265 ? 26.836 -1.524 -35.854 1.00 90.38 265 GLY A C 1
ATOM 2019 O O . GLY A 1 265 ? 26.782 -2.018 -34.730 1.00 90.38 265 GLY A O 1
ATOM 2020 N N . ALA A 1 266 ? 27.990 -1.003 -36.276 1.00 82.38 266 ALA A N 1
ATOM 2021 C CA . ALA A 1 266 ? 29.200 -1.052 -35.440 1.00 82.38 266 ALA A CA 1
ATOM 2022 C C . ALA A 1 266 ? 29.083 -0.221 -34.143 1.00 82.38 266 ALA A C 1
ATOM 2024 O O . ALA A 1 266 ? 29.701 -0.542 -33.127 1.00 82.38 266 ALA A O 1
ATOM 2025 N N . THR A 1 267 ? 28.291 0.852 -34.163 1.00 87.50 267 THR A N 1
ATOM 2026 C CA . THR A 1 267 ? 28.207 1.812 -33.056 1.00 87.50 267 THR A CA 1
ATOM 2027 C C . THR A 1 267 ? 27.287 1.339 -31.935 1.00 87.50 267 THR A C 1
ATOM 2029 O O . THR A 1 267 ? 27.655 1.497 -30.770 1.00 87.50 267 THR A O 1
ATOM 2032 N N . LYS A 1 268 ? 26.154 0.690 -32.254 1.00 96.75 268 LYS A N 1
ATOM 2033 C CA . LYS A 1 268 ? 25.084 0.363 -31.287 1.00 96.75 268 LYS A CA 1
ATOM 2034 C C . LYS A 1 268 ? 24.557 1.617 -30.585 1.00 96.75 268 LYS A C 1
ATOM 2036 O O . LYS A 1 268 ? 24.267 1.584 -29.391 1.00 96.75 268 LYS A O 1
ATOM 2041 N N . ALA A 1 269 ? 24.507 2.733 -31.302 1.00 97.69 269 ALA A N 1
ATOM 2042 C CA . ALA A 1 269 ? 24.202 4.036 -30.728 1.00 97.69 269 ALA A CA 1
ATOM 2043 C C . ALA A 1 269 ? 22.690 4.277 -30.732 1.00 97.69 269 ALA A C 1
ATOM 2045 O O . ALA A 1 269 ? 22.069 4.279 -31.792 1.00 97.69 269 ALA A O 1
ATOM 2046 N N . ALA A 1 270 ? 22.114 4.498 -29.551 1.00 98.50 270 ALA A N 1
ATOM 2047 C CA . ALA A 1 270 ? 20.747 4.980 -29.397 1.00 98.50 270 ALA A CA 1
ATOM 2048 C C . ALA A 1 270 ? 20.757 6.498 -29.201 1.00 98.50 270 ALA A C 1
ATOM 2050 O O . ALA A 1 270 ? 21.417 7.006 -28.291 1.00 98.50 270 ALA A O 1
ATOM 2051 N N . THR A 1 271 ? 20.013 7.213 -30.038 1.00 98.56 271 THR A N 1
ATOM 2052 C CA . THR A 1 271 ? 19.822 8.663 -29.963 1.00 98.56 271 THR A CA 1
ATOM 2053 C C . THR A 1 271 ? 18.618 8.981 -29.084 1.00 98.56 271 THR A C 1
ATOM 2055 O O . THR A 1 271 ? 17.555 8.371 -29.211 1.00 98.56 271 THR A O 1
ATOM 2058 N N . VAL A 1 272 ? 18.785 9.950 -28.188 1.00 98.56 272 VAL A N 1
ATOM 2059 C CA . VAL A 1 272 ? 17.794 10.361 -27.191 1.00 98.56 272 VAL A CA 1
ATOM 2060 C C . VAL A 1 272 ? 17.821 11.879 -26.992 1.00 98.56 272 VAL A C 1
ATOM 2062 O O . VAL A 1 272 ? 18.762 12.567 -27.392 1.00 98.56 272 VAL A O 1
ATOM 2065 N N . SER A 1 273 ? 16.810 12.426 -26.308 1.00 97.88 273 SER A N 1
ATOM 2066 C CA . SER A 1 273 ? 16.890 13.806 -25.802 1.00 97.88 273 SER A CA 1
ATOM 2067 C C . SER A 1 273 ? 18.051 13.968 -24.812 1.00 97.88 273 SER A C 1
ATOM 2069 O O . SER A 1 273 ? 18.434 12.998 -24.156 1.00 97.88 273 SER A O 1
ATOM 2071 N N . ALA A 1 274 ? 18.536 15.199 -24.643 1.00 98.19 274 ALA A N 1
ATOM 2072 C CA . ALA A 1 274 ? 19.700 15.483 -23.814 1.00 98.19 274 ALA A CA 1
ATOM 2073 C C . ALA A 1 274 ? 19.614 14.870 -22.399 1.00 98.19 274 ALA A C 1
ATOM 2075 O O . ALA A 1 274 ? 18.605 15.016 -21.694 1.00 98.19 274 ALA A O 1
ATOM 2076 N N . TRP A 1 275 ? 20.683 14.190 -21.990 1.00 98.00 275 TRP A N 1
ATOM 2077 C CA . TRP A 1 275 ? 20.884 13.715 -20.626 1.00 98.00 275 TRP A CA 1
ATOM 2078 C C . TRP A 1 275 ? 21.204 14.884 -19.691 1.00 98.00 275 TRP A C 1
ATOM 2080 O O . TRP A 1 275 ? 21.946 15.794 -20.057 1.00 98.00 275 TRP A O 1
ATOM 2090 N N . THR A 1 276 ? 20.698 14.831 -18.459 1.00 97.75 276 THR A N 1
ATOM 2091 C CA . THR A 1 276 ? 21.159 15.714 -17.376 1.00 97.75 276 THR A CA 1
ATOM 2092 C C . THR A 1 276 ? 22.576 15.326 -16.959 1.00 97.75 276 THR A C 1
ATOM 2094 O O . THR A 1 276 ? 23.425 16.178 -16.713 1.00 97.75 276 THR A O 1
ATOM 2097 N N . THR A 1 277 ? 22.853 14.023 -16.916 1.00 98.06 277 THR A N 1
ATOM 2098 C CA . THR A 1 277 ? 24.194 13.466 -16.717 1.00 98.06 277 THR A CA 1
ATOM 2099 C C . THR A 1 277 ? 24.457 12.445 -17.809 1.00 98.06 277 THR A C 1
ATOM 2101 O O . THR A 1 277 ? 23.781 11.419 -17.859 1.00 98.06 277 THR A O 1
ATOM 2104 N N . THR A 1 278 ? 25.408 12.737 -18.696 1.00 98.06 278 THR A N 1
ATOM 2105 C CA . THR A 1 278 ? 25.773 11.852 -19.808 1.00 98.06 278 THR A CA 1
ATOM 2106 C C . THR A 1 278 ? 26.217 10.480 -19.280 1.00 98.06 278 THR A C 1
ATOM 2108 O O . THR A 1 278 ? 27.162 10.441 -18.491 1.00 98.06 278 THR A O 1
ATOM 2111 N N . PRO A 1 279 ? 25.574 9.371 -19.698 1.00 98.12 279 PRO A N 1
ATOM 2112 C CA . PRO A 1 279 ? 26.013 8.017 -19.373 1.00 98.12 279 PRO A CA 1
ATOM 2113 C C . PRO A 1 279 ? 27.435 7.747 -19.871 1.00 98.12 279 PRO A C 1
ATOM 2115 O O . PRO A 1 279 ? 27.862 8.304 -20.881 1.00 98.12 279 PRO A O 1
ATOM 2118 N N . ASP A 1 280 ? 28.155 6.850 -19.210 1.00 97.69 280 ASP A N 1
ATOM 2119 C CA . ASP A 1 280 ? 29.507 6.441 -19.586 1.00 97.69 280 ASP A CA 1
ATOM 2120 C C . ASP A 1 280 ? 29.654 4.910 -19.549 1.00 97.69 280 ASP A C 1
ATOM 2122 O O . ASP A 1 280 ? 28.672 4.177 -19.455 1.00 97.69 280 ASP A O 1
ATOM 2126 N N . ALA A 1 281 ? 30.889 4.408 -19.630 1.00 97.50 281 ALA A N 1
ATOM 2127 C CA . ALA A 1 281 ? 31.166 2.972 -19.640 1.00 97.50 281 ALA A CA 1
ATOM 2128 C C . ALA A 1 281 ? 30.872 2.245 -18.305 1.00 97.50 281 ALA A C 1
ATOM 2130 O O . ALA A 1 281 ? 31.071 1.037 -18.211 1.00 97.50 281 ALA A O 1
ATOM 2131 N N . THR A 1 282 ? 30.435 2.960 -17.265 1.00 97.88 282 THR A N 1
ATOM 2132 C CA . THR A 1 282 ? 29.975 2.397 -15.984 1.00 97.88 282 THR A CA 1
ATOM 2133 C C . THR A 1 282 ? 28.454 2.295 -15.900 1.00 97.88 282 THR A C 1
ATOM 2135 O O . THR A 1 282 ? 27.937 1.620 -15.011 1.00 97.88 282 THR A O 1
ATOM 2138 N N . SER A 1 283 ? 27.728 2.950 -16.810 1.00 98.56 283 SER A N 1
ATOM 2139 C CA . SER A 1 283 ? 26.270 3.000 -16.807 1.00 98.56 283 SER A CA 1
ATOM 2140 C C . SER A 1 283 ? 25.674 1.647 -17.189 1.00 98.56 283 SER A C 1
ATOM 2142 O O . SER A 1 283 ? 25.858 1.169 -18.310 1.00 98.56 283 SER A O 1
ATOM 2144 N N . VAL A 1 284 ? 24.917 1.040 -16.279 1.00 98.38 284 VAL A N 1
ATOM 2145 C CA . VAL A 1 284 ? 24.095 -0.141 -16.573 1.00 98.38 284 VAL A CA 1
ATOM 2146 C C . VAL A 1 284 ? 22.738 0.339 -17.060 1.00 98.38 284 VAL A C 1
ATOM 2148 O O . VAL A 1 284 ? 22.118 1.186 -16.417 1.00 98.38 284 VAL A O 1
ATOM 2151 N N . TYR A 1 285 ? 22.289 -0.175 -18.202 1.00 98.19 285 TYR A N 1
ATOM 2152 C CA . TYR A 1 285 ? 21.064 0.255 -18.858 1.00 98.19 285 TYR A CA 1
ATOM 2153 C C . TYR A 1 285 ? 20.082 -0.893 -19.097 1.00 98.19 285 TYR A C 1
ATOM 2155 O O . TYR A 1 285 ? 20.448 -2.069 -19.183 1.00 98.19 285 TYR A O 1
ATOM 2163 N N . GLU A 1 286 ? 18.825 -0.505 -19.283 1.00 97.81 286 GLU A N 1
ATOM 2164 C CA . GLU A 1 286 ? 17.715 -1.358 -19.682 1.00 97.81 286 GLU A CA 1
ATOM 2165 C C . GLU A 1 286 ? 16.969 -0.695 -20.848 1.00 97.81 286 GLU A C 1
ATOM 2167 O O . GLU A 1 286 ? 16.372 0.370 -20.688 1.00 97.81 286 GLU A O 1
ATOM 2172 N N . VAL A 1 287 ? 17.016 -1.317 -22.028 1.00 98.12 287 VAL A N 1
ATOM 2173 C CA . VAL A 1 287 ? 16.168 -0.997 -23.179 1.00 98.12 287 VAL A CA 1
ATOM 2174 C C . VAL A 1 287 ? 14.896 -1.827 -23.101 1.00 98.12 287 VAL A C 1
ATOM 2176 O O . VAL A 1 287 ? 14.929 -3.055 -23.226 1.00 98.12 287 VAL A O 1
ATOM 2179 N N . MET A 1 288 ? 13.775 -1.146 -22.881 1.00 97.69 288 MET A N 1
ATOM 2180 C CA . MET A 1 288 ? 12.475 -1.747 -22.583 1.00 97.69 288 MET A CA 1
ATOM 2181 C C . MET A 1 288 ? 11.345 -1.006 -23.316 1.00 97.69 288 MET A C 1
ATOM 2183 O O . MET A 1 288 ? 11.522 0.161 -23.690 1.00 97.69 288 MET A O 1
ATOM 2187 N N . PRO A 1 289 ? 10.179 -1.647 -23.542 1.00 96.69 289 PRO A N 1
ATOM 2188 C CA . PRO A 1 289 ? 9.029 -0.992 -24.160 1.00 96.69 289 PRO A CA 1
ATOM 2189 C C . PRO A 1 289 ? 8.670 0.308 -23.439 1.00 96.69 289 PRO A C 1
ATOM 2191 O O . PRO A 1 289 ? 8.735 0.377 -22.208 1.00 96.69 289 PRO A O 1
ATOM 2194 N N . ALA A 1 290 ? 8.294 1.333 -24.204 1.00 94.06 290 ALA A N 1
ATOM 2195 C CA . ALA A 1 290 ? 7.832 2.581 -23.621 1.00 94.06 290 ALA A CA 1
ATOM 2196 C C . ALA A 1 290 ? 6.514 2.368 -22.870 1.00 94.06 290 ALA A C 1
ATOM 2198 O O . ALA A 1 290 ? 5.635 1.626 -23.312 1.00 94.06 290 ALA A O 1
ATOM 2199 N N . VAL A 1 291 ? 6.385 3.050 -21.736 1.00 93.50 291 VAL A N 1
ATOM 2200 C CA . VAL A 1 291 ? 5.173 3.065 -20.920 1.00 93.50 291 VAL A CA 1
ATOM 2201 C C . VAL A 1 291 ? 4.590 4.465 -20.985 1.00 93.50 291 VAL A C 1
ATOM 2203 O O . VAL A 1 291 ? 5.300 5.456 -20.825 1.00 93.50 291 VAL A O 1
ATOM 2206 N N . THR A 1 292 ? 3.289 4.554 -21.231 1.00 89.88 292 THR A N 1
ATOM 2207 C CA . THR A 1 292 ? 2.546 5.811 -21.163 1.00 89.88 292 THR A CA 1
ATOM 2208 C C . THR A 1 292 ? 1.420 5.640 -20.165 1.00 89.88 292 THR A C 1
ATOM 2210 O O . THR A 1 292 ? 0.570 4.766 -20.323 1.00 89.88 292 THR A O 1
ATOM 2213 N N . ILE A 1 293 ? 1.422 6.476 -19.132 1.00 89.31 293 ILE A N 1
ATOM 2214 C CA . ILE A 1 293 ? 0.345 6.522 -18.149 1.00 89.31 293 ILE A CA 1
ATOM 2215 C C . ILE A 1 293 ? -0.735 7.438 -18.717 1.00 89.31 293 ILE A C 1
ATOM 2217 O O . ILE A 1 293 ? -0.487 8.614 -18.971 1.00 89.31 293 ILE A O 1
ATOM 2221 N N . THR A 1 294 ? -1.925 6.888 -18.944 1.00 88.31 294 THR A N 1
ATOM 2222 C CA . THR A 1 294 ? -3.088 7.662 -19.390 1.00 88.31 294 THR A CA 1
ATOM 2223 C C . THR A 1 294 ? -4.053 7.777 -18.224 1.00 88.31 294 THR A C 1
ATOM 2225 O O . THR A 1 294 ? -4.639 6.784 -17.808 1.00 88.31 294 THR A O 1
ATOM 2228 N N . THR A 1 295 ? -4.198 8.981 -17.681 1.00 83.69 295 THR A N 1
ATOM 2229 C CA . THR A 1 295 ? -5.131 9.280 -16.592 1.00 83.69 295 THR A CA 1
ATOM 2230 C C . THR A 1 295 ? -5.651 10.708 -16.730 1.00 83.69 295 THR A C 1
ATOM 2232 O O . THR A 1 295 ? -5.005 11.559 -17.343 1.00 83.69 295 THR A O 1
ATOM 2235 N N . THR A 1 296 ? -6.828 10.970 -16.168 1.00 83.00 296 THR A N 1
ATOM 2236 C CA . THR A 1 296 ? -7.372 12.323 -15.987 1.00 83.00 296 THR A CA 1
ATOM 2237 C C . THR A 1 296 ? -7.033 12.914 -14.618 1.00 83.00 296 THR A C 1
ATOM 2239 O O . THR A 1 296 ? -7.343 14.074 -14.369 1.00 83.00 296 THR A O 1
ATOM 2242 N N . GLU A 1 297 ? -6.415 12.132 -13.731 1.00 80.00 297 GLU A N 1
ATOM 2243 C CA . GLU A 1 297 ? -6.260 12.446 -12.303 1.00 80.00 297 GLU A CA 1
ATOM 2244 C C . GLU A 1 297 ? -4.880 13.024 -11.945 1.00 80.00 297 GLU A C 1
ATOM 2246 O O . GLU A 1 297 ? -4.626 13.369 -10.795 1.00 80.00 297 GLU A O 1
ATOM 2251 N N . GLY A 1 298 ? -3.980 13.176 -12.922 1.00 79.31 298 GLY A N 1
ATOM 2252 C CA . GLY A 1 298 ? -2.654 13.755 -12.709 1.00 79.31 298 GLY A CA 1
ATOM 2253 C C . GLY A 1 298 ? -1.736 13.639 -13.926 1.00 79.31 298 GLY A C 1
ATOM 2254 O O . GLY A 1 298 ? -2.078 13.011 -14.924 1.00 79.31 298 GLY A O 1
ATOM 2255 N N . SER A 1 299 ? -0.554 14.259 -13.857 1.00 78.75 299 SER A N 1
ATOM 2256 C CA . SER A 1 299 ? 0.405 14.290 -14.979 1.00 78.75 299 SER A CA 1
ATOM 2257 C C . SER A 1 299 ? 1.878 14.139 -14.576 1.00 78.75 299 SER A C 1
ATOM 2259 O O . SER A 1 299 ? 2.755 14.291 -15.420 1.00 78.75 299 SER A O 1
ATOM 2261 N N . GLY A 1 300 ? 2.168 13.906 -13.292 1.00 79.50 300 GLY A N 1
ATOM 2262 C CA . GLY A 1 300 ? 3.540 13.893 -12.762 1.00 79.50 300 GLY A CA 1
ATOM 2263 C C . GLY A 1 300 ? 4.184 12.511 -12.648 1.00 79.50 300 GLY A C 1
ATOM 2264 O O . GLY A 1 300 ? 5.384 12.427 -12.410 1.00 79.50 300 GLY A O 1
ATOM 2265 N N . ALA A 1 301 ? 3.409 11.434 -12.794 1.00 85.06 301 ALA A N 1
ATOM 2266 C CA . ALA A 1 301 ? 3.916 10.079 -12.625 1.00 85.06 301 ALA A CA 1
ATOM 2267 C C . ALA A 1 301 ? 4.695 9.620 -13.864 1.00 85.06 301 ALA A C 1
ATOM 2269 O O . ALA A 1 301 ? 4.228 9.760 -14.996 1.00 85.06 301 ALA A O 1
ATOM 2270 N N . ALA A 1 302 ? 5.858 9.019 -13.633 1.00 87.75 302 ALA A N 1
ATOM 2271 C CA . ALA A 1 302 ? 6.640 8.341 -14.650 1.00 87.75 302 ALA A CA 1
ATOM 2272 C C . ALA A 1 302 ? 6.834 6.876 -14.244 1.00 87.75 302 ALA A C 1
ATOM 2274 O O . ALA A 1 302 ? 6.996 6.545 -13.069 1.00 87.75 302 ALA A O 1
ATOM 2275 N N . ALA A 1 303 ? 6.764 5.988 -15.229 1.00 92.69 303 ALA A N 1
ATOM 2276 C CA . ALA A 1 303 ? 6.931 4.562 -15.027 1.00 92.69 303 ALA A CA 1
ATOM 2277 C C . ALA A 1 303 ? 7.697 3.951 -16.194 1.00 92.69 303 ALA A C 1
ATOM 2279 O O . ALA A 1 303 ? 7.748 4.497 -17.298 1.00 92.69 303 ALA A O 1
ATOM 2280 N N . ARG A 1 304 ? 8.276 2.782 -15.945 1.00 94.31 304 ARG A N 1
ATOM 2281 C CA . ARG A 1 304 ? 9.047 2.020 -16.920 1.00 94.31 304 ARG A CA 1
ATOM 2282 C C . ARG A 1 304 ? 8.689 0.550 -16.858 1.00 94.31 304 ARG A C 1
ATOM 2284 O O . ARG A 1 304 ? 8.396 0.017 -15.789 1.00 94.31 304 ARG A O 1
ATOM 2291 N N . CYS A 1 305 ? 8.774 -0.125 -17.995 1.00 95.62 305 CYS A N 1
ATOM 2292 C CA . CYS A 1 305 ? 8.754 -1.577 -18.011 1.00 95.62 305 CYS A CA 1
ATOM 2293 C C . CYS A 1 305 ? 10.072 -2.084 -17.415 1.00 95.62 305 CYS A C 1
ATOM 2295 O O . CYS A 1 305 ? 11.144 -1.704 -17.880 1.00 95.62 305 CYS A O 1
ATOM 2297 N N . SER A 1 306 ? 9.993 -2.910 -16.373 1.00 92.88 306 SER A N 1
ATOM 2298 C CA . SER A 1 306 ? 11.160 -3.454 -15.663 1.00 92.88 306 SER A CA 1
ATOM 2299 C C . SER A 1 306 ? 11.294 -4.969 -15.800 1.00 92.88 306 SER A C 1
ATOM 2301 O O . SER A 1 306 ? 12.314 -5.535 -15.417 1.00 92.88 306 SER A O 1
ATOM 2303 N N . SER A 1 307 ? 10.296 -5.649 -16.373 1.00 92.69 307 SER A N 1
ATOM 2304 C CA . SER A 1 307 ? 10.404 -7.071 -16.696 1.00 92.69 307 SER A CA 1
ATOM 2305 C C . SER A 1 307 ? 9.531 -7.459 -17.883 1.00 92.69 307 SER A C 1
ATOM 2307 O O . SER A 1 307 ? 8.339 -7.141 -17.924 1.00 92.69 307 SER A O 1
ATOM 2309 N N . VAL A 1 308 ? 10.124 -8.208 -18.813 1.00 95.25 308 VAL A N 1
ATOM 2310 C CA . VAL A 1 308 ? 9.444 -8.869 -19.928 1.00 95.25 308 VAL A CA 1
ATOM 2311 C C . VAL A 1 308 ? 9.906 -10.321 -19.978 1.00 95.25 308 VAL A C 1
ATOM 2313 O O . VAL A 1 308 ? 11.102 -10.594 -20.018 1.00 95.25 308 VAL A O 1
ATOM 2316 N N . VAL A 1 309 ? 8.964 -11.265 -19.987 1.00 93.25 309 VAL A N 1
ATOM 2317 C CA . VAL A 1 309 ? 9.257 -12.706 -20.027 1.00 93.25 309 VAL A CA 1
ATOM 2318 C C . VAL A 1 309 ? 8.424 -13.349 -21.123 1.00 93.25 309 VAL A C 1
ATOM 2320 O O . VAL A 1 309 ? 7.201 -13.215 -21.137 1.00 93.25 309 VAL A O 1
ATOM 2323 N N . GLY A 1 310 ? 9.081 -14.035 -22.063 1.00 93.12 310 GLY A N 1
ATOM 2324 C CA . GLY A 1 310 ? 8.401 -14.667 -23.199 1.00 93.12 310 GLY A CA 1
ATOM 2325 C C . GLY A 1 310 ? 7.670 -13.670 -24.108 1.00 93.12 310 GLY A C 1
ATOM 2326 O O . GLY A 1 310 ? 6.646 -14.012 -24.690 1.00 93.12 310 GLY A O 1
ATOM 2327 N N . GLY A 1 311 ? 8.154 -12.425 -24.189 1.00 94.31 311 GLY A N 1
ATOM 2328 C CA . GLY A 1 311 ? 7.518 -11.354 -24.961 1.00 94.31 311 GLY A CA 1
ATOM 2329 C C . GLY A 1 311 ? 6.281 -10.732 -24.305 1.00 94.31 311 GLY A C 1
ATOM 2330 O O . GLY A 1 311 ? 5.569 -9.991 -24.978 1.00 94.31 311 GLY A O 1
ATOM 2331 N N . ILE A 1 312 ? 6.022 -11.029 -23.027 1.00 95.62 312 ILE A N 1
ATOM 2332 C CA . ILE A 1 312 ? 4.898 -10.512 -22.235 1.00 95.62 312 ILE A CA 1
ATOM 2333 C C . ILE A 1 312 ? 5.455 -9.613 -21.130 1.00 95.62 312 ILE A C 1
ATOM 2335 O O . ILE A 1 312 ? 6.353 -10.037 -20.398 1.00 95.62 312 ILE A O 1
ATOM 2339 N N . ILE A 1 313 ? 4.916 -8.402 -20.975 1.00 94.94 313 ILE A N 1
ATOM 2340 C CA . ILE A 1 313 ? 5.274 -7.512 -19.862 1.00 94.94 313 ILE A CA 1
ATOM 2341 C C . ILE A 1 313 ? 4.836 -8.169 -18.551 1.00 94.94 313 ILE A C 1
ATOM 2343 O O . ILE A 1 313 ? 3.695 -8.605 -18.410 1.00 94.94 313 ILE A O 1
ATOM 2347 N N . LYS A 1 314 ? 5.759 -8.264 -17.594 1.00 91.25 314 LYS A N 1
ATOM 2348 C CA . LYS A 1 314 ? 5.512 -8.847 -16.269 1.00 91.25 314 LYS A CA 1
ATOM 2349 C C . LYS A 1 314 ? 5.547 -7.822 -15.151 1.00 91.25 314 LYS A C 1
ATOM 2351 O O . LYS A 1 314 ? 4.952 -8.069 -14.111 1.00 91.25 314 LYS A O 1
ATOM 2356 N N . LYS A 1 315 ? 6.240 -6.698 -15.347 1.00 90.94 315 LYS A N 1
ATOM 2357 C CA . LYS A 1 315 ? 6.421 -5.708 -14.289 1.00 90.94 315 LYS A CA 1
ATOM 2358 C C . LYS A 1 315 ? 6.581 -4.301 -14.839 1.00 90.94 315 LYS A C 1
ATOM 2360 O O . LYS A 1 315 ? 7.362 -4.077 -15.769 1.00 90.94 315 LYS A O 1
ATOM 2365 N N . ILE A 1 316 ? 5.870 -3.372 -14.210 1.00 93.44 316 ILE A N 1
ATOM 2366 C CA . ILE A 1 316 ? 6.048 -1.933 -14.358 1.00 93.44 316 ILE A CA 1
ATOM 2367 C C . ILE A 1 316 ? 6.603 -1.396 -13.039 1.00 93.44 316 ILE A C 1
ATOM 2369 O O . ILE A 1 316 ? 6.167 -1.789 -11.959 1.00 93.44 316 ILE A O 1
ATOM 2373 N N . SER A 1 317 ? 7.595 -0.520 -13.124 1.00 90.75 317 SER A N 1
ATOM 2374 C CA . SER A 1 317 ? 8.197 0.147 -11.973 1.00 90.75 317 SER A CA 1
ATOM 2375 C C . SER A 1 317 ? 8.040 1.652 -12.108 1.00 90.75 317 SER A C 1
ATOM 2377 O O . SER A 1 317 ? 8.246 2.196 -13.192 1.00 90.75 317 SER A O 1
ATOM 2379 N N . MET A 1 318 ? 7.703 2.313 -11.004 1.00 89.38 318 MET A N 1
ATOM 2380 C CA . MET A 1 318 ? 7.714 3.773 -10.915 1.00 89.38 318 MET A CA 1
ATOM 2381 C C . MET A 1 318 ? 9.162 4.284 -10.968 1.00 89.38 318 MET A C 1
ATOM 2383 O O . MET A 1 318 ? 10.074 3.581 -10.518 1.00 89.38 318 MET A O 1
ATOM 2387 N N . THR A 1 319 ? 9.373 5.463 -11.555 1.00 80.50 319 THR A N 1
ATOM 2388 C CA . THR A 1 319 ? 10.696 6.094 -11.735 1.00 80.50 319 THR A CA 1
ATOM 2389 C C . THR A 1 319 ? 10.780 7.447 -11.067 1.00 80.50 319 THR A C 1
ATOM 2391 O O . THR A 1 319 ? 9.791 8.199 -11.214 1.00 80.50 319 THR A O 1
#

Foldseek 3Di:
DDDDDDPVNVVVVVVVVLVVLVVDFDKDWDFDPDFQAAQPPFFFPDGGAGPVRHTDGDDDPCNVVVSVVRTPDIDTQHSVQDFDKAWAAADDFQAFADADDPPDPPCSVHGQWHAYPQQWIKGFNDRLVRGTHHDDDDDLDLAWDADPNRTIIGTQFGQDPVQCVRPDDPTIHGDDDDPDDPPGSNVVNVVPDDPPDDRFDDCPFQDFDFPQKDKDFWAADFDQFKTQDDLPHALDWPSLAQWKKAFCDDWLHPDIFGFNTARSHPRRMTTTHGGPTTGGRGTIMITGGADDDDDPRDDPWDKGQPDDDNRGGSGIGTD

Mean predicted aligned error: 6.41 Å

Secondary structure (DSSP, 8-state):
------HHHHHHHHHHHHHHHHHS--EEEEE--S-S-S--TTTBS-SS-BTTBPPPB---SSHHHHHHHTEEEEEEPPGGG--EEEE--B--TTBPPPPP-TT-TTGGG---EEE-TT-EEEEEEE-TTTPPB-S------SSPEE-TTS-EEEEEEE--HHHHHHH--SSEEEE---SS--SSHHHHHHHH--TT-------S---S-----EEEEPPTT--TTEEE--TTS-SSTTTTTT-EEEEEESTTTT-EEEEEEEETTTT-EEEESPPSS---TT-EEEEE-------SS-S---EEEEEEETTEEEEEEE-

Radius of gyration: 29.37 Å; Cα contacts (8 Å, |Δi|>4): 615; chains: 1; bounding box: 72×37×80 Å

Nearest PDB structures (foldseek):
  6tba-assembly1_7A  TM=4.217E-01  e=6.968E-03  Rhodobacter capsulatus SB 1003
  8vjh-assembly1_B  TM=4.678E-01  e=2.591E-01  Chivirus chi
  8gtc-assembly1_R  TM=4.215E-01  e=3.825E-01  Dinoroseobacter phage vB_DshS-R4C
  2lzj-assembly1_A  TM=4.878E-01  e=1.920E+00  Mus musculus
  7blk-assembly1_A  TM=1.997E-01  e=4.422E+00  Bacteroides thetaiotaomicron VPI-5482

pLDDT: mean 93.59, std 4.7, range [74.75, 98.56]

Solvent-accessible surface area (backbone atoms only — not comparable to full-atom values): 18593 Å² total; per-residue (Å²): 132,92,84,83,85,52,70,69,58,54,52,52,51,52,53,51,56,57,54,40,35,75,78,45,91,46,63,55,72,47,52,61,90,68,80,50,58,57,58,48,84,54,39,34,81,44,66,68,29,27,88,90,44,76,63,57,77,46,98,42,94,57,24,64,61,54,53,61,71,40,46,76,47,72,43,79,52,51,48,91,77,59,79,51,66,44,78,50,39,74,67,55,73,69,40,65,53,46,48,59,56,94,84,53,77,68,63,86,82,55,64,26,45,34,30,45,99,80,39,38,32,31,38,27,58,33,30,58,91,67,42,57,41,65,58,82,88,75,80,76,49,74,60,73,44,73,44,97,68,57,33,26,37,28,43,51,38,62,59,48,71,73,50,43,79,71,52,49,57,93,56,29,33,65,52,84,83,79,93,63,85,81,86,50,62,36,47,57,28,58,71,68,58,58,89,90,64,80,83,74,60,85,69,88,75,40,69,69,77,58,71,76,61,44,70,43,48,25,33,69,85,30,41,55,40,34,43,17,43,31,90,89,50,64,64,52,58,52,70,50,44,69,18,25,41,32,24,79,35,55,48,39,45,77,45,70,41,56,21,75,39,28,46,11,59,96,65,27,35,34,32,34,71,73,46,96,46,54,42,35,58,61,12,28,36,40,35,27,64,60,60,80,87,86,64,94,87,66,86,83,82,47,54,38,51,75,36,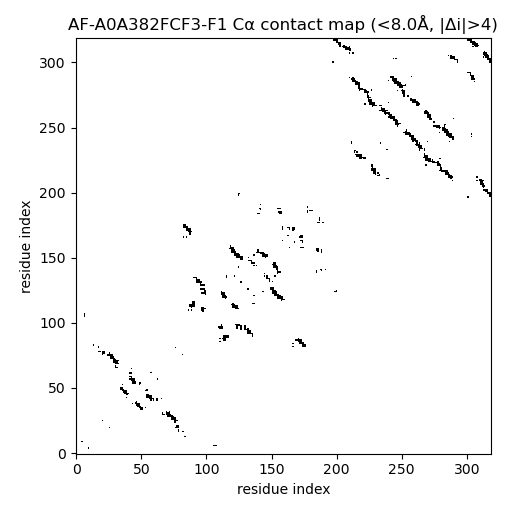66,57,98,19,20,48,68,37,55,39,71,104

InterPro domains:
  IPR036327 Bacteriophage T4, Gp8 superfamily [SSF89433] (1-212)

Sequence (319 aa):
MPAIITNGFRTYNADNFIGSFATNKMYLMIGKADAWSGASLGQYTEGSPSDTAIPTPIDTTVAPFIHHNDMIAAKLISVSDVSHVVKRVDWTSGTVYSEYDHNQDDQIDQTFFVMTDQYNVYKCISNYGGAASTVKPTGQSTSISETSDNYRWKFMYEVQQADVLKYVTTDWIPIKYLALDDGNLQWDVQQAAVDGSLEHIDVTAGGSGYVNTNTGTAKAGSTSTTINLADTASATDDIYNSMTVYISSGTGSGQIKVITDYVGGATKAATVSAWTTTPDATSVYEVMPAVTITTTEGSGAAARCSSVVGGIIKKISMT